Protein AF-A0A9J5Z2K5-F1 (afdb_monomer_lite)

Organism: Solanum commersonii (NCBI:txid4109)

Structure (mmCIF, N/CA/C/O backbone):
data_AF-A0A9J5Z2K5-F1
#
_entry.id   AF-A0A9J5Z2K5-F1
#
loop_
_atom_site.group_PDB
_atom_site.id
_atom_site.type_symbol
_atom_site.label_atom_id
_atom_site.label_alt_id
_atom_site.label_comp_id
_atom_site.label_asym_id
_atom_site.label_entity_id
_atom_site.label_seq_id
_atom_site.pdbx_PDB_ins_code
_atom_site.Cartn_x
_atom_site.Cartn_y
_atom_site.Cartn_z
_atom_site.occupancy
_atom_site.B_iso_or_equiv
_atom_site.auth_seq_id
_atom_site.auth_comp_id
_atom_site.auth_asym_id
_atom_site.auth_atom_id
_atom_site.pdbx_PDB_model_num
ATOM 1 N N . MET A 1 1 ? 3.026 8.230 19.938 1.00 72.44 1 MET A N 1
ATOM 2 C CA . MET A 1 1 ? 2.521 7.954 18.566 1.00 72.44 1 MET A CA 1
ATOM 3 C C . MET A 1 1 ? 3.547 8.402 17.536 1.00 72.44 1 MET A C 1
ATOM 5 O O . MET A 1 1 ? 3.825 7.618 16.640 1.00 72.44 1 MET A O 1
ATOM 9 N N . LEU A 1 2 ? 4.148 9.591 17.697 1.00 80.50 2 LEU A N 1
ATOM 10 C CA . LEU A 1 2 ? 5.210 10.085 16.814 1.00 80.50 2 LEU A CA 1
ATOM 11 C C . LEU A 1 2 ? 6.405 9.120 16.681 1.00 80.50 2 LEU A C 1
ATOM 13 O O . LEU A 1 2 ? 6.782 8.830 15.553 1.00 80.50 2 LEU A O 1
ATOM 17 N N . GLU A 1 3 ? 6.941 8.534 17.766 1.00 84.94 3 GLU A N 1
ATOM 18 C CA . GLU A 1 3 ? 8.079 7.592 17.642 1.00 84.94 3 GLU A CA 1
ATOM 19 C C . GLU A 1 3 ? 7.778 6.362 16.769 1.00 84.94 3 GLU A C 1
ATOM 21 O O . GLU A 1 3 ? 8.652 5.876 16.052 1.00 84.94 3 GLU A O 1
ATOM 26 N N . ARG A 1 4 ? 6.538 5.853 16.792 1.00 89.06 4 ARG A N 1
ATOM 27 C CA . ARG A 1 4 ? 6.156 4.698 15.958 1.00 89.06 4 ARG A CA 1
ATOM 28 C C . ARG A 1 4 ? 6.084 5.052 14.476 1.00 89.06 4 ARG A C 1
ATOM 30 O O . ARG A 1 4 ? 6.400 4.216 13.645 1.00 89.06 4 ARG A O 1
ATOM 37 N N . LYS A 1 5 ? 5.662 6.277 14.145 1.00 87.44 5 LYS A N 1
ATOM 38 C CA . LYS A 1 5 ? 5.667 6.750 12.755 1.00 87.44 5 LYS A CA 1
ATOM 39 C C . LYS A 1 5 ? 7.102 6.904 12.251 1.00 87.44 5 LYS A C 1
ATOM 41 O O . LYS A 1 5 ? 7.424 6.383 11.194 1.00 87.44 5 LYS A O 1
ATOM 46 N N . LYS A 1 6 ? 7.981 7.510 13.058 1.00 89.50 6 LYS A N 1
ATOM 47 C CA . LYS A 1 6 ? 9.402 7.686 12.715 1.00 89.50 6 LYS A CA 1
ATOM 48 C C . LYS A 1 6 ? 10.116 6.360 12.442 1.00 89.50 6 LYS A C 1
ATOM 50 O O . LYS A 1 6 ? 10.832 6.247 11.459 1.00 89.50 6 LYS A O 1
ATOM 55 N N . THR A 1 7 ? 9.891 5.351 13.283 1.00 93.62 7 THR A N 1
ATOM 56 C CA . THR A 1 7 ? 10.498 4.018 13.097 1.00 93.62 7 THR A CA 1
ATOM 57 C C . THR A 1 7 ? 10.011 3.319 11.831 1.00 93.62 7 THR A C 1
ATOM 59 O O . THR A 1 7 ? 10.822 2.712 11.142 1.00 93.62 7 THR A O 1
ATOM 62 N N . ARG A 1 8 ? 8.725 3.450 11.481 1.00 92.38 8 ARG A N 1
ATOM 63 C CA . ARG A 1 8 ? 8.183 2.913 10.221 1.00 92.38 8 ARG A CA 1
ATOM 64 C C . ARG A 1 8 ? 8.767 3.605 8.993 1.00 92.38 8 ARG A C 1
ATOM 66 O O . ARG A 1 8 ? 9.193 2.915 8.080 1.00 92.38 8 ARG A O 1
ATOM 73 N N . VAL A 1 9 ? 8.854 4.937 9.008 1.00 93.56 9 VAL A N 1
ATOM 74 C CA . VAL A 1 9 ? 9.493 5.705 7.925 1.00 93.56 9 VAL A CA 1
ATOM 75 C C . VAL A 1 9 ? 10.953 5.288 7.764 1.00 93.56 9 VAL A C 1
ATOM 77 O O . VAL A 1 9 ? 11.401 5.038 6.656 1.00 93.56 9 VAL A O 1
ATOM 80 N N . PHE A 1 10 ? 11.688 5.130 8.864 1.00 94.69 10 PHE A N 1
ATOM 81 C CA . PHE A 1 10 ? 13.078 4.683 8.802 1.00 94.69 10 PHE A CA 1
ATOM 82 C C . PHE A 1 10 ? 13.207 3.262 8.232 1.00 94.69 10 PHE A C 1
ATOM 84 O O . PHE A 1 10 ? 14.065 3.013 7.395 1.00 94.69 10 PHE A O 1
ATOM 91 N N . GLN A 1 11 ? 12.342 2.329 8.647 1.00 95.06 11 GLN A N 1
ATOM 92 C CA . GLN A 1 11 ? 12.316 0.969 8.096 1.00 95.06 11 GLN A CA 1
ATOM 93 C C . GLN A 1 11 ? 11.992 0.956 6.600 1.00 95.06 11 GLN A C 1
ATOM 95 O O . GLN A 1 11 ? 12.627 0.212 5.861 1.00 95.06 11 GLN A O 1
ATOM 100 N N . PHE A 1 12 ? 11.048 1.791 6.166 1.00 95.31 12 PHE A N 1
ATOM 101 C CA . PHE A 1 12 ? 10.720 1.979 4.757 1.00 95.31 12 PHE A CA 1
ATOM 102 C C . PHE A 1 12 ? 11.931 2.500 3.971 1.00 95.31 12 PHE A C 1
ATOM 104 O O . PHE A 1 12 ? 12.367 1.855 3.025 1.00 95.31 12 PHE A O 1
ATOM 111 N N . LEU A 1 13 ? 12.559 3.587 4.433 1.00 95.19 13 LEU A N 1
ATOM 112 C CA . LEU A 1 13 ? 13.748 4.165 3.794 1.00 95.19 13 LEU A CA 1
ATOM 113 C C . LEU A 1 13 ? 14.923 3.178 3.714 1.00 95.19 13 LEU A C 1
ATOM 115 O O . LEU A 1 13 ? 15.695 3.211 2.763 1.00 95.19 13 LEU A O 1
ATOM 119 N N . MET A 1 14 ? 15.073 2.291 4.700 1.00 94.62 14 MET A N 1
ATOM 120 C CA . MET A 1 14 ? 16.123 1.267 4.693 1.00 94.62 14 MET A CA 1
ATOM 121 C C . MET A 1 14 ? 15.870 0.120 3.710 1.00 94.62 14 MET A C 1
ATOM 123 O O . MET A 1 14 ? 16.821 -0.584 3.384 1.00 94.62 14 MET A O 1
ATOM 127 N N . LYS A 1 15 ? 14.629 -0.069 3.250 1.00 96.88 15 LYS A N 1
ATOM 128 C CA . LYS A 1 15 ? 14.264 -1.076 2.246 1.00 96.88 15 LYS A CA 1
ATOM 129 C C . LYS A 1 15 ? 14.342 -0.558 0.803 1.00 96.88 15 LYS A C 1
ATOM 131 O O . LYS A 1 15 ? 14.195 -1.357 -0.114 1.00 96.88 15 LYS A O 1
ATOM 136 N N . LEU A 1 16 ? 14.563 0.742 0.591 1.00 95.56 16 LEU A N 1
ATOM 137 C CA . LEU A 1 16 ? 14.673 1.318 -0.753 1.00 95.56 16 LEU A CA 1
ATOM 138 C C . LEU A 1 16 ? 15.906 0.789 -1.508 1.00 95.56 16 LEU A C 1
ATOM 140 O O . LEU A 1 16 ? 16.945 0.511 -0.904 1.00 95.56 16 LEU A O 1
ATOM 144 N N . ARG A 1 17 ? 15.788 0.696 -2.842 1.00 95.94 17 ARG A N 1
ATOM 145 C CA . ARG A 1 17 ? 16.879 0.323 -3.764 1.00 95.94 17 ARG A CA 1
ATOM 146 C C . ARG A 1 17 ? 18.047 1.321 -3.654 1.00 95.94 17 ARG A C 1
ATOM 148 O O . ARG A 1 17 ? 17.841 2.498 -3.358 1.00 95.94 17 ARG A O 1
ATOM 155 N N . SER A 1 18 ? 19.271 0.881 -3.961 1.00 94.56 18 SER A N 1
ATOM 156 C CA . SER A 1 18 ? 20.494 1.705 -3.860 1.00 94.56 18 SER A CA 1
ATOM 157 C C . SER A 1 18 ? 20.482 2.967 -4.728 1.00 94.56 18 SER A C 1
ATOM 159 O O . SER A 1 18 ? 21.179 3.929 -4.418 1.00 94.56 18 SER A O 1
ATOM 161 N N . ASN A 1 19 ? 19.673 2.997 -5.787 1.00 92.38 19 ASN A N 1
ATOM 162 C CA . ASN A 1 19 ? 19.551 4.158 -6.673 1.00 92.38 19 ASN A CA 1
ATOM 163 C C . ASN A 1 19 ? 18.944 5.377 -5.954 1.00 92.38 19 ASN A C 1
ATOM 165 O O . ASN A 1 19 ? 19.180 6.507 -6.362 1.00 92.38 19 ASN A O 1
ATOM 169 N N . PHE A 1 20 ? 18.231 5.160 -4.844 1.00 96.44 20 PHE A N 1
ATOM 170 C CA . PHE A 1 20 ? 17.614 6.210 -4.030 1.00 96.44 20 PHE A CA 1
ATOM 171 C C . PHE A 1 20 ? 18.465 6.617 -2.815 1.00 96.44 20 PHE A C 1
ATOM 173 O O . PHE A 1 20 ? 17.979 7.313 -1.917 1.00 96.44 20 PHE A O 1
ATOM 180 N N . GLU A 1 21 ? 19.733 6.195 -2.739 1.00 94.38 21 GLU A N 1
ATOM 181 C CA . GLU A 1 21 ? 20.586 6.475 -1.576 1.00 94.38 21 GLU A CA 1
ATOM 182 C C . GLU A 1 21 ? 20.823 7.990 -1.387 1.00 94.38 21 GLU A C 1
ATOM 184 O O . GLU A 1 21 ? 20.937 8.460 -0.253 1.00 94.38 21 GLU A O 1
ATOM 189 N N . SER A 1 22 ? 20.800 8.772 -2.477 1.00 93.94 22 SER A N 1
ATOM 190 C CA . SER A 1 22 ? 20.864 10.244 -2.464 1.00 93.94 22 SER A CA 1
ATOM 191 C C . SER A 1 22 ? 19.718 10.858 -1.645 1.00 93.94 22 SER A C 1
ATOM 193 O O . SER A 1 22 ? 19.954 11.626 -0.705 1.00 93.94 22 SER A O 1
ATOM 195 N N . ILE A 1 23 ? 18.474 10.481 -1.956 1.00 95.19 23 ILE A N 1
ATOM 196 C CA . ILE A 1 23 ? 17.268 10.940 -1.257 1.00 95.19 23 ILE A CA 1
ATOM 197 C C . ILE A 1 23 ? 17.254 10.425 0.172 1.00 95.19 23 ILE A C 1
ATOM 199 O O . ILE A 1 23 ? 16.987 11.183 1.104 1.00 95.19 23 ILE A O 1
ATOM 203 N N . LYS A 1 24 ? 17.565 9.141 0.365 1.00 96.06 24 LYS A N 1
ATOM 204 C CA . LYS A 1 24 ? 17.599 8.520 1.687 1.00 96.06 24 LYS A CA 1
ATOM 205 C C . LYS A 1 24 ? 18.546 9.273 2.618 1.00 96.06 24 LYS A C 1
ATOM 207 O O . LYS A 1 24 ? 18.135 9.651 3.714 1.00 96.06 24 LYS A O 1
ATOM 212 N N . ALA A 1 25 ? 19.767 9.572 2.175 1.00 95.62 25 ALA A N 1
ATOM 213 C CA . ALA A 1 25 ? 20.713 10.373 2.946 1.00 95.62 25 ALA A CA 1
ATOM 214 C C . ALA A 1 25 ? 20.180 11.790 3.216 1.00 95.62 25 ALA A C 1
ATOM 216 O O . ALA A 1 25 ? 20.275 12.277 4.342 1.00 95.62 25 ALA A O 1
ATOM 217 N N . ASN A 1 26 ? 19.574 12.442 2.219 1.00 95.12 26 ASN A N 1
ATOM 218 C CA . ASN A 1 26 ? 18.985 13.775 2.373 1.00 95.12 26 ASN A CA 1
ATOM 219 C C . ASN A 1 26 ? 17.895 13.794 3.457 1.00 95.12 26 ASN A C 1
ATOM 221 O O . ASN A 1 26 ? 17.955 14.617 4.369 1.00 95.12 26 ASN A O 1
ATOM 225 N N . ILE A 1 27 ? 16.949 12.851 3.420 1.00 94.94 27 ILE A N 1
ATOM 226 C CA . ILE A 1 27 ? 15.856 12.753 4.396 1.00 94.94 27 ILE A CA 1
ATOM 227 C C . ILE A 1 27 ? 16.392 12.430 5.795 1.00 94.94 27 ILE A C 1
ATOM 229 O O . ILE A 1 27 ? 15.952 13.040 6.771 1.00 94.94 27 ILE A O 1
ATOM 233 N N . LEU A 1 28 ? 17.349 11.502 5.904 1.00 94.00 28 LEU A N 1
ATOM 234 C CA . LEU A 1 28 ? 17.932 11.102 7.189 1.00 94.00 28 LEU A CA 1
ATOM 235 C C . LEU A 1 28 ? 18.774 12.204 7.845 1.00 94.00 28 LEU A C 1
ATOM 237 O O . LEU A 1 28 ? 18.869 12.241 9.070 1.00 94.00 28 LEU A O 1
ATOM 241 N N . ASN A 1 29 ? 19.343 13.114 7.053 1.00 95.19 29 ASN A N 1
ATOM 242 C CA . ASN A 1 29 ? 20.132 14.241 7.550 1.00 95.19 29 ASN A CA 1
ATOM 243 C C . ASN A 1 29 ? 19.279 15.431 8.028 1.00 95.19 29 ASN A C 1
ATOM 245 O O . ASN A 1 29 ? 19.821 16.373 8.610 1.00 95.19 29 ASN A O 1
ATOM 249 N N . ARG A 1 30 ? 17.955 15.424 7.811 1.00 94.50 30 ARG A N 1
ATOM 250 C CA . ARG A 1 30 ? 17.066 16.491 8.299 1.00 94.50 30 ARG A CA 1
ATOM 251 C C . ARG A 1 30 ? 16.798 16.332 9.798 1.00 94.50 30 ARG A C 1
ATOM 253 O O . ARG A 1 30 ? 16.487 15.248 10.281 1.00 94.50 30 ARG A O 1
ATOM 260 N N . GLU A 1 31 ? 16.834 17.444 10.536 1.00 93.75 31 GLU A N 1
ATOM 261 C CA . GLU A 1 31 ? 16.556 17.464 11.986 1.00 93.75 31 GLU A CA 1
ATOM 262 C C . GLU A 1 31 ? 15.115 17.021 12.310 1.00 93.75 31 GLU A C 1
ATOM 264 O O . GLU A 1 31 ? 14.840 16.413 13.348 1.00 93.75 31 GLU A O 1
ATOM 269 N N . THR A 1 32 ? 14.183 17.278 11.386 1.00 93.88 32 THR A N 1
ATOM 270 C CA . THR A 1 32 ? 12.797 16.812 11.470 1.00 93.88 32 THR A CA 1
ATOM 271 C C . THR A 1 32 ? 12.467 15.924 10.278 1.00 93.88 32 THR A C 1
ATOM 273 O O . THR A 1 32 ? 12.713 16.288 9.130 1.00 93.88 32 THR A O 1
ATOM 276 N N . LEU A 1 33 ? 11.911 14.742 10.562 1.00 92.69 33 LEU A N 1
ATOM 277 C CA . LEU A 1 33 ? 11.452 13.832 9.517 1.00 92.69 33 LEU A CA 1
ATOM 278 C C . LEU A 1 33 ? 10.223 14.445 8.826 1.00 92.69 33 LEU A C 1
ATOM 280 O O . LEU A 1 33 ? 9.252 14.750 9.531 1.00 92.69 33 LEU A O 1
ATOM 284 N N . PRO A 1 34 ? 10.260 14.628 7.495 1.00 93.75 34 PRO A N 1
ATOM 285 C CA . PRO A 1 34 ? 9.113 15.103 6.732 1.00 93.75 34 PRO A CA 1
ATOM 286 C C . PRO A 1 34 ? 7.945 14.107 6.803 1.00 93.75 34 PRO A C 1
ATOM 288 O O . PRO A 1 34 ? 8.116 12.951 7.203 1.00 93.75 34 PRO A O 1
ATOM 291 N N . ASP A 1 35 ? 6.744 14.571 6.453 1.00 93.56 35 ASP A N 1
ATOM 292 C CA . ASP A 1 35 ? 5.572 13.695 6.386 1.00 93.56 35 ASP A CA 1
ATOM 293 C C . ASP A 1 35 ? 5.706 12.687 5.239 1.00 93.56 35 ASP A C 1
ATOM 295 O O . ASP A 1 35 ? 6.434 12.924 4.273 1.00 93.56 35 ASP A O 1
ATOM 299 N N . ILE A 1 36 ? 4.987 11.572 5.345 1.00 92.50 36 ILE A N 1
ATOM 300 C CA . ILE A 1 36 ? 5.043 10.472 4.375 1.00 92.50 36 ILE A CA 1
ATOM 301 C C . ILE A 1 36 ? 4.736 10.960 2.952 1.00 92.50 36 ILE A C 1
ATOM 303 O O . ILE A 1 36 ? 5.471 10.624 2.029 1.00 92.50 36 ILE A O 1
ATOM 307 N N . ASP A 1 37 ? 3.737 11.828 2.787 1.00 94.56 37 ASP A N 1
ATOM 308 C CA . ASP A 1 37 ? 3.343 12.356 1.474 1.00 94.56 37 ASP A CA 1
ATOM 309 C C . ASP A 1 37 ? 4.466 13.176 0.815 1.00 94.56 37 ASP A C 1
ATOM 311 O O . ASP A 1 37 ? 4.668 13.136 -0.399 1.00 94.56 37 ASP A O 1
ATOM 315 N N . VAL A 1 38 ? 5.250 13.899 1.622 1.00 95.12 38 VAL A N 1
ATOM 316 C CA . VAL A 1 38 ? 6.396 14.682 1.136 1.00 95.12 38 VAL A CA 1
ATOM 317 C C . VAL A 1 38 ? 7.532 13.757 0.706 1.00 95.12 38 VAL A C 1
ATOM 319 O O . VAL A 1 38 ? 8.180 14.026 -0.304 1.00 95.12 38 VAL A O 1
ATOM 322 N N . ILE A 1 39 ? 7.754 12.667 1.447 1.00 95.44 39 ILE A N 1
ATOM 323 C CA . ILE A 1 39 ? 8.759 11.647 1.119 1.00 95.44 39 ILE A CA 1
ATOM 324 C C . ILE A 1 39 ? 8.409 10.965 -0.205 1.00 95.44 39 ILE A C 1
ATOM 326 O O . ILE A 1 39 ? 9.268 10.885 -1.079 1.00 95.44 39 ILE A O 1
ATOM 330 N N . PHE A 1 40 ? 7.156 10.538 -0.387 1.00 95.44 40 PHE A N 1
ATOM 331 C CA . PHE A 1 40 ? 6.703 9.953 -1.653 1.00 95.44 40 PHE A CA 1
ATOM 332 C C . PHE A 1 40 ? 6.844 10.932 -2.820 1.00 95.44 40 PHE A C 1
ATOM 334 O O . PHE A 1 40 ? 7.346 10.561 -3.875 1.00 95.44 40 PHE A O 1
ATOM 341 N N . GLY A 1 41 ? 6.504 12.208 -2.616 1.00 96.50 41 GLY A N 1
ATOM 342 C CA . GLY A 1 41 ? 6.710 13.234 -3.637 1.00 96.50 41 GLY A CA 1
ATOM 343 C C . GLY A 1 41 ? 8.184 13.467 -3.998 1.00 96.50 41 GLY A C 1
ATOM 344 O O . GLY A 1 41 ? 8.479 13.808 -5.140 1.00 96.50 41 GLY A O 1
ATOM 345 N N . GLU A 1 42 ? 9.119 13.314 -3.054 1.00 96.06 42 GLU A N 1
ATOM 346 C CA . GLU A 1 42 ? 10.561 13.341 -3.346 1.00 96.06 42 GLU A CA 1
ATOM 347 C C . GLU A 1 42 ? 11.007 12.087 -4.115 1.00 96.06 42 GLU A C 1
ATOM 349 O O . GLU A 1 42 ? 11.745 12.230 -5.087 1.00 96.06 42 GLU A O 1
ATOM 354 N N . LEU A 1 43 ? 10.510 10.900 -3.749 1.00 95.81 43 LEU A N 1
ATOM 355 C CA . LEU A 1 43 ? 10.831 9.633 -4.420 1.00 95.81 43 LEU A CA 1
ATOM 356 C C . LEU A 1 43 ? 10.372 9.601 -5.879 1.00 95.81 43 LEU A C 1
ATOM 358 O O . LEU A 1 43 ? 11.197 9.364 -6.755 1.00 95.81 43 LEU A O 1
ATOM 362 N N . ILE A 1 44 ? 9.101 9.924 -6.143 1.00 95.94 44 ILE A N 1
ATOM 363 C CA . ILE A 1 44 ? 8.533 9.926 -7.503 1.00 95.94 44 ILE A CA 1
ATOM 364 C C . ILE A 1 44 ? 9.317 10.880 -8.411 1.00 95.94 44 ILE A C 1
ATOM 366 O O . ILE A 1 44 ? 9.613 10.561 -9.558 1.00 95.94 44 ILE A O 1
ATOM 370 N N . ARG A 1 45 ? 9.704 12.058 -7.903 1.00 95.62 45 ARG A N 1
ATOM 371 C CA . ARG A 1 45 ? 10.495 13.016 -8.691 1.00 95.62 45 ARG A CA 1
ATOM 372 C C . ARG A 1 45 ? 11.875 12.482 -9.057 1.00 95.62 45 ARG A C 1
ATOM 374 O O . ARG A 1 45 ? 12.325 12.731 -10.171 1.00 95.62 45 ARG A O 1
ATOM 381 N N . GLU A 1 46 ? 12.554 11.801 -8.139 1.00 94.88 46 GLU A N 1
ATOM 382 C CA . GLU A 1 46 ? 13.867 11.228 -8.441 1.00 94.88 46 GLU A CA 1
ATOM 383 C C . GLU A 1 46 ? 13.749 10.032 -9.378 1.00 94.88 46 GLU A C 1
ATOM 385 O O . GLU A 1 46 ? 14.556 9.911 -10.285 1.00 94.88 46 GLU A O 1
ATOM 390 N N . GLU A 1 47 ? 12.730 9.191 -9.223 1.00 93.19 47 GLU A N 1
ATOM 391 C CA . GLU A 1 47 ? 12.466 8.096 -10.156 1.00 93.19 47 GLU A CA 1
ATOM 392 C C . GLU A 1 47 ? 12.225 8.621 -11.572 1.00 93.19 47 GLU A C 1
ATOM 394 O O . GLU A 1 47 ? 12.887 8.191 -12.513 1.00 93.19 47 GLU A O 1
ATOM 399 N N . MET A 1 48 ? 11.385 9.650 -11.722 1.00 92.31 48 MET A N 1
ATOM 400 C CA . MET A 1 48 ? 11.212 10.333 -13.005 1.00 92.31 48 MET A CA 1
ATOM 401 C C . MET A 1 48 ? 12.529 10.920 -13.535 1.00 92.31 48 MET A C 1
ATOM 403 O O . MET A 1 48 ? 12.783 10.873 -14.740 1.00 92.31 48 MET A O 1
ATOM 407 N N . CYS A 1 49 ? 13.378 11.466 -12.659 1.00 93.62 49 CYS A N 1
ATOM 408 C CA . CYS A 1 49 ? 14.695 11.987 -13.029 1.00 93.62 49 CYS A CA 1
ATOM 409 C C . CYS A 1 49 ? 15.621 10.868 -13.524 1.00 93.62 49 CYS A C 1
ATOM 411 O O . CYS A 1 49 ? 16.209 10.999 -14.594 1.00 93.62 49 CYS A O 1
ATOM 413 N N . ILE A 1 50 ? 15.704 9.752 -12.794 1.00 89.12 50 ILE A N 1
ATOM 414 C CA . ILE A 1 50 ? 16.492 8.569 -13.151 1.00 89.12 50 ILE A CA 1
ATOM 415 C C . ILE A 1 50 ? 15.998 7.991 -14.475 1.00 89.12 50 ILE A C 1
ATOM 417 O O . ILE A 1 50 ? 16.820 7.739 -15.346 1.00 89.12 50 ILE A O 1
ATOM 421 N N . ASN A 1 51 ? 14.686 7.856 -14.673 1.00 86.19 51 ASN A N 1
ATOM 422 C CA . ASN A 1 51 ? 14.112 7.349 -15.921 1.00 86.19 51 ASN A CA 1
ATOM 423 C C . ASN A 1 51 ? 14.421 8.277 -17.101 1.00 86.19 51 ASN A C 1
ATOM 425 O O . ASN A 1 51 ? 14.809 7.820 -18.175 1.00 86.19 51 ASN A O 1
ATOM 429 N N . THR A 1 52 ? 14.332 9.594 -16.892 1.00 87.44 52 THR A N 1
ATOM 430 C CA . THR A 1 52 ? 14.714 10.579 -17.915 1.00 87.44 52 THR A CA 1
ATOM 431 C C . THR A 1 52 ? 16.209 10.493 -18.229 1.00 87.44 52 THR A C 1
ATOM 433 O O . THR A 1 52 ? 16.595 10.517 -19.394 1.00 87.44 52 THR A O 1
ATOM 436 N N . LEU A 1 53 ? 17.062 10.356 -17.210 1.00 84.19 53 LEU A N 1
ATOM 437 C CA . LEU A 1 53 ? 18.505 10.207 -17.388 1.00 84.19 53 LEU A CA 1
ATOM 438 C C . LEU A 1 53 ? 18.859 8.893 -18.085 1.00 84.19 53 LEU A C 1
ATOM 440 O O . LEU A 1 53 ? 19.665 8.917 -19.004 1.00 84.19 53 LEU A O 1
ATOM 444 N N . ALA A 1 54 ? 18.226 7.781 -17.717 1.00 80.94 54 ALA A N 1
ATOM 445 C CA . ALA A 1 54 ? 18.414 6.480 -18.354 1.00 80.94 54 ALA A CA 1
ATOM 446 C C . ALA A 1 54 ? 18.004 6.517 -19.834 1.00 80.94 54 ALA A C 1
ATOM 448 O O . ALA A 1 54 ? 18.713 5.990 -20.691 1.00 80.94 54 ALA A O 1
ATOM 449 N N . SER A 1 55 ? 16.911 7.220 -20.152 1.00 80.38 55 SER A N 1
ATOM 450 C CA . SER A 1 55 ? 16.494 7.492 -21.531 1.00 80.38 55 SER A CA 1
ATOM 451 C C . SER A 1 55 ? 17.524 8.349 -22.286 1.00 80.38 55 SER A C 1
ATOM 453 O O . SER A 1 55 ? 17.853 8.069 -23.441 1.00 80.38 55 SER A O 1
ATOM 455 N N . MET A 1 56 ? 18.105 9.353 -21.621 1.00 68.94 56 MET A N 1
ATOM 456 C CA . MET A 1 56 ? 19.146 10.222 -22.182 1.00 68.94 56 MET A CA 1
ATOM 457 C C . MET A 1 56 ? 20.550 9.599 -22.216 1.00 68.94 56 MET A C 1
ATOM 459 O O . MET A 1 56 ? 21.413 10.126 -22.920 1.00 68.94 56 MET A O 1
ATOM 463 N N . ASP A 1 57 ? 20.802 8.497 -21.510 1.00 58.12 57 ASP A N 1
ATOM 464 C CA . ASP A 1 57 ? 22.104 7.818 -21.495 1.00 58.12 57 ASP A CA 1
ATOM 465 C C . ASP A 1 57 ? 22.284 6.823 -22.662 1.00 58.12 57 ASP A C 1
ATOM 467 O O . ASP A 1 57 ? 23.390 6.335 -22.908 1.00 58.12 57 ASP A O 1
ATOM 471 N N . ARG A 1 58 ? 21.245 6.576 -23.478 1.00 54.50 58 ARG A N 1
ATOM 472 C CA . ARG A 1 58 ? 21.410 5.867 -24.765 1.00 54.50 58 ARG A CA 1
ATOM 473 C C . ARG A 1 58 ? 22.310 6.630 -25.768 1.00 54.50 58 ARG A C 1
ATOM 475 O O . ARG A 1 58 ? 23.178 5.996 -26.370 1.00 54.50 58 ARG A O 1
ATOM 482 N N . PRO A 1 59 ? 22.223 7.965 -25.948 1.00 54.72 59 PRO A N 1
ATOM 483 C CA . PRO A 1 59 ? 23.161 8.693 -26.816 1.00 54.72 59 PRO A CA 1
ATOM 484 C C . PRO A 1 59 ? 24.552 8.978 -26.203 1.00 54.72 59 PRO A C 1
ATOM 486 O O . PRO A 1 59 ? 25.488 9.304 -26.943 1.00 54.72 59 PRO A O 1
ATOM 489 N N . THR A 1 60 ? 24.761 8.859 -24.887 1.00 52.59 60 THR A N 1
ATOM 490 C CA . THR A 1 60 ? 26.081 9.132 -24.273 1.00 52.59 60 THR A CA 1
ATOM 491 C C . THR A 1 60 ? 27.071 7.985 -24.464 1.00 52.59 60 THR A C 1
ATOM 493 O O . THR A 1 60 ? 28.243 8.254 -24.722 1.00 52.59 60 THR A O 1
ATOM 496 N N . GLN A 1 61 ? 26.627 6.724 -24.472 1.00 52.38 61 GLN A N 1
ATOM 497 C CA . GLN A 1 61 ? 27.483 5.578 -24.824 1.00 52.38 61 GLN A CA 1
ATOM 498 C C . GLN A 1 61 ? 28.061 5.729 -26.242 1.00 52.38 61 GLN A C 1
ATOM 500 O O . GLN A 1 61 ? 29.274 5.634 -26.441 1.00 52.38 61 GLN A O 1
ATOM 505 N N . LEU A 1 62 ? 27.218 6.077 -27.221 1.00 57.53 62 LEU A N 1
ATOM 506 C CA . LEU A 1 62 ? 27.638 6.287 -28.611 1.00 57.53 62 LEU A CA 1
ATOM 507 C C . LEU A 1 62 ? 28.556 7.505 -28.773 1.00 57.53 62 LEU A C 1
ATOM 509 O O . LEU A 1 62 ? 29.533 7.446 -29.522 1.00 57.53 62 LEU A O 1
ATOM 513 N N . THR A 1 63 ? 28.302 8.605 -28.056 1.00 61.09 63 THR A N 1
ATOM 514 C CA . THR A 1 63 ? 29.180 9.786 -28.125 1.00 61.09 63 THR A CA 1
ATOM 515 C C . THR A 1 63 ? 30.511 9.579 -27.405 1.00 61.09 63 THR A C 1
ATOM 517 O O . THR A 1 63 ? 31.530 10.052 -27.911 1.00 61.09 63 THR A O 1
ATOM 520 N N . TRP A 1 64 ? 30.558 8.832 -26.296 1.00 66.44 64 TRP A N 1
ATOM 521 C CA . TRP A 1 64 ? 31.812 8.484 -25.623 1.00 66.44 64 TRP A CA 1
ATOM 522 C C . TRP A 1 64 ? 32.653 7.545 -26.488 1.00 66.44 64 TRP A C 1
ATOM 524 O O . TRP A 1 64 ? 33.831 7.827 -26.700 1.00 66.44 64 TRP A O 1
ATOM 534 N N . LEU A 1 65 ? 32.042 6.517 -27.091 1.00 68.19 65 LEU A N 1
ATOM 535 C CA . LEU A 1 65 ? 32.675 5.672 -28.111 1.00 68.19 65 LEU A CA 1
ATOM 536 C C . LEU A 1 65 ? 33.180 6.503 -29.299 1.00 68.19 65 LEU A C 1
ATOM 538 O O . LEU A 1 65 ? 34.330 6.339 -29.700 1.00 68.19 65 LEU A O 1
ATOM 542 N N . CYS A 1 66 ? 32.401 7.468 -29.798 1.00 68.81 66 CYS A N 1
ATOM 543 C CA . CYS A 1 66 ? 32.827 8.362 -30.880 1.00 68.81 66 CYS A CA 1
ATOM 544 C C . CYS A 1 66 ? 33.997 9.275 -30.484 1.00 68.81 66 CYS A C 1
ATOM 546 O O . CYS A 1 66 ? 34.907 9.502 -31.286 1.00 68.81 66 CYS A O 1
ATOM 548 N N . ILE A 1 67 ? 33.999 9.823 -29.264 1.00 75.69 67 ILE A N 1
ATOM 549 C CA . ILE A 1 67 ? 35.101 10.653 -28.758 1.00 75.69 67 ILE A CA 1
ATOM 550 C C . ILE A 1 67 ? 36.350 9.786 -28.575 1.00 75.69 67 ILE A C 1
ATOM 552 O O . ILE A 1 67 ? 37.426 10.173 -29.031 1.00 75.69 67 ILE A O 1
ATOM 556 N N . HIS A 1 68 ? 36.219 8.590 -27.999 1.00 75.56 68 HIS A N 1
ATOM 557 C CA . HIS A 1 68 ? 37.333 7.663 -27.802 1.00 75.56 68 HIS A CA 1
ATOM 558 C C . HIS A 1 68 ? 37.912 7.177 -29.138 1.00 75.56 68 HIS A C 1
ATOM 560 O O . HIS A 1 68 ? 39.129 7.178 -29.325 1.00 75.56 68 HIS A O 1
ATOM 566 N N . GLN A 1 69 ? 37.056 6.857 -30.111 1.00 74.44 69 GLN A N 1
ATOM 567 C CA . GLN A 1 69 ? 37.455 6.474 -31.464 1.00 74.44 69 GLN A CA 1
ATOM 568 C C . GLN A 1 69 ? 38.169 7.630 -32.183 1.00 74.44 69 GLN A C 1
ATOM 570 O O . GLN A 1 69 ? 39.237 7.426 -32.761 1.00 74.44 69 GLN A O 1
ATOM 575 N N . LYS A 1 70 ? 37.663 8.869 -32.080 1.00 79.69 70 LYS A N 1
ATOM 576 C CA . LYS A 1 70 ? 38.332 10.067 -32.628 1.00 79.69 70 LYS A CA 1
ATOM 577 C C . LYS A 1 70 ? 39.690 10.339 -31.978 1.00 79.69 70 LYS A C 1
ATOM 579 O O . LYS A 1 70 ? 40.619 10.758 -32.675 1.00 79.69 70 LYS A O 1
ATOM 584 N N . VAL A 1 71 ? 39.824 10.117 -30.670 1.00 85.31 71 VAL A N 1
ATOM 585 C CA . VAL A 1 71 ? 41.096 10.273 -29.946 1.00 85.31 71 VAL A CA 1
ATOM 586 C C . VAL A 1 71 ? 42.093 9.194 -30.370 1.00 85.31 71 VAL A C 1
ATOM 588 O O . VAL A 1 71 ? 43.233 9.531 -30.686 1.00 85.31 71 VAL A O 1
ATOM 591 N N . LEU A 1 72 ? 41.669 7.930 -30.468 1.00 83.19 72 LEU A N 1
ATOM 592 C CA . LEU A 1 72 ? 42.509 6.820 -30.933 1.00 83.19 72 LEU A CA 1
ATOM 593 C C . LEU A 1 72 ? 42.999 7.033 -32.372 1.00 83.19 72 LEU A C 1
ATOM 595 O O . LEU A 1 72 ? 44.193 6.897 -32.633 1.00 83.19 72 LEU A O 1
ATOM 599 N N . ILE A 1 73 ? 42.120 7.454 -33.288 1.00 82.44 73 ILE A N 1
ATOM 600 C CA . ILE A 1 73 ? 42.495 7.777 -34.675 1.00 82.44 73 ILE A CA 1
ATOM 601 C C . ILE A 1 73 ? 43.529 8.909 -34.708 1.00 82.44 73 ILE A C 1
ATOM 603 O O . ILE A 1 73 ? 44.550 8.796 -35.388 1.00 82.44 73 ILE A O 1
ATOM 607 N N . ASN A 1 74 ? 43.314 9.987 -33.946 1.00 79.19 74 ASN A N 1
ATOM 608 C CA . ASN A 1 74 ? 44.270 11.095 -33.888 1.00 79.19 74 ASN A CA 1
ATOM 609 C C . ASN A 1 74 ? 45.625 10.675 -33.308 1.00 79.19 74 ASN A C 1
ATOM 611 O O . ASN A 1 74 ? 46.663 11.137 -33.784 1.00 79.19 74 ASN A O 1
ATOM 615 N N . LEU A 1 75 ? 45.639 9.800 -32.301 1.00 80.50 75 LEU A N 1
ATOM 616 C CA . LEU A 1 75 ? 46.876 9.314 -31.696 1.00 80.50 75 LEU A CA 1
ATOM 617 C C . LEU A 1 75 ? 47.674 8.448 -32.682 1.00 80.50 75 LEU A C 1
ATOM 619 O O . LEU A 1 75 ? 48.880 8.651 -32.829 1.00 80.50 75 LEU A O 1
ATOM 623 N N . THR A 1 76 ? 46.995 7.567 -33.421 1.00 75.12 76 THR A N 1
ATOM 624 C CA . THR A 1 76 ? 47.595 6.729 -34.470 1.00 75.12 76 THR A CA 1
ATOM 625 C C . THR A 1 76 ? 48.146 7.573 -35.621 1.00 75.12 76 THR A C 1
ATOM 627 O O . THR A 1 76 ? 49.298 7.398 -36.020 1.00 75.12 76 THR A O 1
ATOM 630 N N . LEU A 1 77 ? 47.387 8.561 -36.108 1.00 78.62 77 LEU A N 1
ATOM 631 C CA . LEU A 1 77 ? 47.860 9.481 -37.152 1.00 78.62 77 LEU A CA 1
ATOM 632 C C . LEU A 1 77 ? 49.076 10.296 -36.688 1.00 78.62 77 LEU A C 1
ATOM 634 O O . LEU A 1 77 ? 50.029 10.489 -37.445 1.00 78.62 77 LEU A O 1
ATOM 638 N N . ARG A 1 78 ? 49.084 10.736 -35.424 1.00 78.31 78 ARG A N 1
ATOM 639 C CA . ARG A 1 78 ? 50.196 11.503 -34.849 1.00 78.31 78 ARG A CA 1
ATOM 640 C C . ARG A 1 78 ? 51.446 10.653 -34.612 1.00 78.31 78 ARG A C 1
ATOM 642 O O . ARG A 1 78 ? 52.550 11.188 -34.714 1.00 78.31 78 ARG A O 1
ATOM 649 N N . ALA A 1 79 ? 51.292 9.362 -34.320 1.00 72.38 79 ALA A N 1
ATOM 650 C CA . ALA A 1 79 ? 52.404 8.417 -34.224 1.00 72.38 79 ALA A CA 1
ATOM 651 C C . ALA A 1 79 ? 53.046 8.165 -35.598 1.00 72.38 79 ALA A C 1
ATOM 653 O O . ALA A 1 79 ? 54.270 8.186 -35.715 1.00 72.38 79 ALA A O 1
ATOM 654 N N . HIS A 1 80 ? 52.234 8.039 -36.652 1.00 65.75 80 HIS A N 1
ATOM 655 C CA . HIS A 1 80 ? 52.732 7.858 -38.017 1.00 65.75 80 HIS A CA 1
ATOM 656 C C . HIS A 1 80 ? 53.459 9.089 -38.581 1.00 65.75 80 HIS A C 1
ATOM 658 O O . HIS A 1 80 ? 54.388 8.934 -39.367 1.00 65.75 80 HIS A O 1
ATOM 664 N N . PHE A 1 81 ? 53.102 10.307 -38.159 1.00 63.97 81 PHE A N 1
ATOM 665 C CA . PHE A 1 81 ? 53.716 11.540 -38.677 1.00 63.97 81 PHE A CA 1
ATOM 666 C C . PHE A 1 81 ? 55.066 11.921 -38.045 1.00 63.97 81 PHE A C 1
ATOM 668 O O . PHE A 1 81 ? 55.700 12.874 -38.494 1.00 63.97 81 PHE A O 1
ATOM 675 N N . LYS A 1 82 ? 55.518 11.216 -36.999 1.00 65.00 82 LYS A N 1
ATOM 676 C CA . LYS A 1 82 ? 56.772 11.527 -36.285 1.00 65.00 82 LYS A CA 1
ATOM 677 C C . LYS A 1 82 ? 57.981 10.686 -36.704 1.00 65.00 82 LYS A C 1
ATOM 679 O O . LYS A 1 82 ? 59.051 10.891 -36.141 1.00 65.00 82 LYS A O 1
ATOM 684 N N . SER A 1 83 ? 57.833 9.788 -37.678 1.00 53.34 83 SER A N 1
ATOM 685 C CA . SER A 1 83 ? 58.948 9.037 -38.269 1.00 53.34 83 SER A CA 1
ATOM 686 C C . SER A 1 83 ? 59.331 9.658 -39.618 1.00 53.34 83 SER A C 1
ATOM 688 O O . SER A 1 83 ? 58.562 9.506 -40.567 1.00 53.34 83 SER A O 1
ATOM 690 N N . PRO A 1 84 ? 60.470 10.368 -39.736 1.00 62.75 84 PRO A N 1
ATOM 691 C CA . PRO A 1 84 ? 60.840 11.057 -40.971 1.00 62.75 84 PRO A CA 1
ATOM 692 C C . PRO A 1 84 ? 61.422 10.159 -42.064 1.00 62.75 84 PRO A C 1
ATOM 694 O O . PRO A 1 84 ? 61.660 10.671 -43.151 1.00 62.75 84 PRO A O 1
ATOM 697 N N . ASP A 1 85 ? 61.637 8.860 -41.834 1.00 65.69 85 ASP A N 1
ATOM 698 C CA . ASP A 1 85 ? 62.419 8.051 -42.769 1.00 65.69 85 ASP A CA 1
ATOM 699 C C . ASP A 1 85 ? 61.752 6.704 -43.121 1.00 65.69 85 ASP A C 1
ATOM 701 O O . ASP A 1 85 ? 61.509 5.854 -42.266 1.00 65.69 85 ASP A O 1
ATOM 705 N N . HIS A 1 86 ? 61.535 6.542 -44.435 1.00 53.69 86 HIS A N 1
ATOM 706 C CA . HIS A 1 86 ? 61.269 5.335 -45.239 1.00 53.69 86 HIS A CA 1
ATOM 707 C C . HIS A 1 86 ? 59.821 4.940 -45.642 1.00 53.69 86 HIS A C 1
ATOM 709 O O . HIS A 1 86 ? 59.004 4.465 -44.863 1.00 53.69 86 HIS A O 1
ATOM 715 N N . ASN A 1 87 ? 59.617 5.015 -46.970 1.00 57.59 87 ASN A N 1
ATOM 716 C CA . ASN A 1 87 ? 58.650 4.336 -47.851 1.00 57.59 87 ASN A CA 1
ATOM 717 C C . ASN A 1 87 ? 57.143 4.650 -47.721 1.00 57.59 87 ASN A C 1
ATOM 719 O O . ASN A 1 87 ? 56.352 3.926 -47.121 1.00 57.59 87 ASN A O 1
ATOM 723 N N . ALA A 1 88 ? 56.728 5.663 -48.488 1.00 54.75 88 ALA A N 1
ATOM 724 C CA . ALA A 1 88 ? 55.372 6.195 -48.666 1.00 54.75 88 ALA A CA 1
ATOM 725 C C . ALA A 1 88 ? 54.317 5.259 -49.317 1.00 54.75 88 ALA A C 1
ATOM 727 O O . ALA A 1 88 ? 53.250 5.732 -49.704 1.00 54.75 88 ALA A O 1
ATOM 728 N N . LEU A 1 89 ? 54.569 3.952 -49.458 1.00 56.50 89 LEU A N 1
ATOM 729 C CA . LEU A 1 89 ? 53.674 3.038 -50.194 1.00 56.50 89 LEU A CA 1
ATOM 730 C C . LEU A 1 89 ? 52.862 2.067 -49.318 1.00 56.50 89 LEU A C 1
ATOM 732 O O . LEU A 1 89 ? 51.964 1.418 -49.841 1.00 56.50 89 LEU A O 1
ATOM 736 N N . SER A 1 90 ? 53.091 2.004 -47.999 1.00 55.09 90 SER A N 1
ATOM 737 C CA . SER A 1 90 ? 52.370 1.066 -47.108 1.00 55.09 90 SER A CA 1
ATOM 738 C C . SER A 1 90 ? 51.169 1.686 -46.362 1.00 55.09 90 SER A C 1
ATOM 740 O O . SER A 1 90 ? 50.216 1.001 -46.004 1.00 55.09 90 SER A O 1
ATOM 742 N N . ALA A 1 91 ? 51.132 3.011 -46.185 1.00 51.78 91 ALA A N 1
ATOM 743 C CA . ALA A 1 91 ? 50.116 3.680 -45.357 1.00 51.78 91 ALA A CA 1
ATOM 744 C C . ALA A 1 91 ? 48.721 3.827 -46.010 1.00 51.78 91 ALA A C 1
ATOM 746 O O . ALA A 1 91 ? 47.792 4.319 -45.371 1.00 51.78 91 ALA A O 1
ATOM 747 N N . ARG A 1 92 ? 48.544 3.414 -47.275 1.00 53.84 92 ARG A N 1
ATOM 748 C CA . ARG A 1 92 ? 47.256 3.523 -47.987 1.00 53.84 92 ARG A CA 1
ATOM 749 C C . ARG A 1 92 ? 46.267 2.390 -47.688 1.00 53.84 92 ARG A C 1
ATOM 751 O O . ARG A 1 92 ? 45.094 2.572 -47.986 1.00 53.84 92 ARG A O 1
ATOM 758 N N . SER A 1 93 ? 46.686 1.266 -47.093 1.00 54.12 93 SER A N 1
ATOM 759 C CA . SER A 1 93 ? 45.769 0.131 -46.871 1.00 54.12 93 SER A CA 1
ATOM 760 C C . SER A 1 93 ? 44.954 0.228 -45.570 1.00 54.12 93 SER A C 1
ATOM 762 O O . SER A 1 93 ? 43.843 -0.281 -45.525 1.00 54.12 93 SER A O 1
ATOM 764 N N . ILE A 1 94 ? 45.438 0.933 -44.539 1.00 51.97 94 ILE A N 1
ATOM 765 C CA . ILE A 1 94 ? 44.784 0.971 -43.210 1.00 51.97 94 ILE A CA 1
ATOM 766 C C . ILE A 1 94 ? 43.641 2.010 -43.142 1.00 51.97 94 ILE A C 1
ATOM 768 O O . ILE A 1 94 ? 42.740 1.904 -42.318 1.00 51.97 94 ILE A O 1
ATOM 772 N N . LEU A 1 95 ? 43.623 3.001 -44.041 1.00 50.75 95 LEU A N 1
ATOM 773 C CA . LEU A 1 95 ? 42.601 4.063 -44.071 1.00 50.75 95 LEU A CA 1
ATOM 774 C C . LEU A 1 95 ? 41.331 3.707 -44.867 1.00 50.75 95 LEU A C 1
ATOM 776 O O . LEU A 1 95 ? 40.373 4.481 -44.841 1.00 50.75 95 LEU A O 1
ATOM 780 N N . CYS A 1 96 ? 41.297 2.561 -45.556 1.00 51.22 96 CYS A N 1
ATOM 781 C CA . CYS A 1 96 ? 40.137 2.157 -46.357 1.00 51.22 96 CYS A CA 1
ATOM 782 C C . CYS A 1 96 ? 39.091 1.335 -45.584 1.00 51.22 96 CYS A C 1
ATOM 784 O O . CYS A 1 96 ? 37.925 1.389 -45.961 1.00 51.22 96 CYS A O 1
ATOM 786 N N . ASP A 1 97 ? 39.444 0.662 -44.481 1.00 45.97 97 ASP A N 1
ATOM 787 C CA . ASP A 1 97 ? 38.481 -0.191 -43.757 1.00 45.97 97 ASP A CA 1
ATOM 788 C C . ASP A 1 97 ? 37.582 0.569 -42.768 1.00 45.97 97 ASP A C 1
ATOM 790 O O . ASP A 1 97 ? 36.429 0.199 -42.560 1.00 45.97 97 ASP A O 1
ATOM 794 N N . SER A 1 98 ? 38.019 1.705 -42.214 1.00 46.59 98 SER A N 1
ATOM 795 C CA . SER A 1 98 ? 37.170 2.482 -41.290 1.00 46.59 98 SER A CA 1
ATOM 796 C C . SER A 1 98 ? 36.052 3.276 -41.979 1.00 46.59 98 SER A C 1
ATOM 798 O O . SER A 1 98 ? 35.162 3.789 -41.304 1.00 46.59 98 SER A O 1
ATOM 800 N N . ARG A 1 99 ? 36.063 3.392 -43.314 1.00 49.78 99 ARG A N 1
ATOM 801 C CA . ARG A 1 99 ? 35.023 4.121 -44.066 1.00 49.78 99 ARG A CA 1
ATOM 802 C C . ARG A 1 99 ? 33.771 3.289 -44.340 1.00 49.78 99 ARG A C 1
ATOM 804 O O . ARG A 1 99 ? 32.731 3.868 -44.647 1.00 49.78 99 ARG A O 1
ATOM 811 N N . ARG A 1 100 ? 33.858 1.962 -44.203 1.00 47.28 100 ARG A N 1
ATOM 812 C CA . ARG A 1 100 ? 32.736 1.048 -44.455 1.00 47.28 100 ARG A CA 1
ATOM 813 C C . ARG A 1 100 ? 31.761 0.948 -43.279 1.00 47.28 100 ARG A C 1
ATOM 815 O O . ARG A 1 100 ? 30.608 0.622 -43.489 1.00 47.28 100 ARG A O 1
ATOM 822 N N . VAL A 1 101 ? 32.204 1.290 -42.065 1.00 50.25 101 VAL A N 1
ATOM 823 C CA . VAL A 1 101 ? 31.378 1.202 -40.841 1.00 50.25 101 VAL A CA 1
ATOM 824 C C . VAL A 1 101 ? 30.672 2.522 -40.499 1.00 50.25 101 VAL A C 1
ATOM 826 O O . VAL A 1 101 ? 29.727 2.543 -39.725 1.00 50.25 101 VAL A O 1
ATOM 829 N N . HIS A 1 102 ? 31.109 3.646 -41.077 1.00 44.47 102 HIS A N 1
ATOM 830 C CA . HIS A 1 102 ? 30.531 4.969 -40.795 1.00 44.47 102 HIS A CA 1
ATOM 831 C C . HIS A 1 102 ? 29.388 5.359 -41.748 1.00 44.47 102 HIS A C 1
ATOM 833 O O . HIS A 1 102 ? 28.758 6.395 -41.548 1.00 44.47 102 HIS A O 1
ATOM 839 N N . THR A 1 103 ? 29.146 4.566 -42.795 1.00 46.88 103 THR A N 1
ATOM 840 C CA . THR A 1 103 ? 28.134 4.840 -43.829 1.00 46.88 103 THR A CA 1
ATOM 841 C C . THR A 1 103 ? 26.752 4.294 -43.480 1.00 46.88 103 THR A C 1
ATOM 843 O O . THR A 1 103 ? 25.773 4.823 -43.986 1.00 46.88 103 THR A O 1
ATOM 846 N N . THR A 1 104 ? 26.637 3.331 -42.564 1.00 48.47 104 THR A N 1
ATOM 847 C CA . THR A 1 104 ? 25.340 2.784 -42.128 1.00 48.47 104 THR A CA 1
ATOM 848 C C . THR A 1 104 ? 24.658 3.592 -41.019 1.00 48.47 104 THR A C 1
ATOM 850 O O . THR A 1 104 ? 23.453 3.480 -40.861 1.00 48.47 104 THR A O 1
ATOM 853 N N . ILE A 1 105 ? 25.368 4.473 -40.300 1.00 47.72 105 ILE A N 1
ATOM 854 C CA . ILE A 1 105 ? 24.788 5.281 -39.198 1.00 47.72 105 ILE A CA 1
ATOM 855 C C . ILE A 1 105 ? 24.354 6.697 -39.656 1.00 47.72 105 ILE A C 1
ATOM 857 O O . ILE A 1 105 ? 23.746 7.443 -38.897 1.00 47.72 105 ILE A O 1
ATOM 861 N N . CYS A 1 106 ? 24.612 7.092 -40.910 1.00 40.78 106 CYS A N 1
ATOM 862 C CA .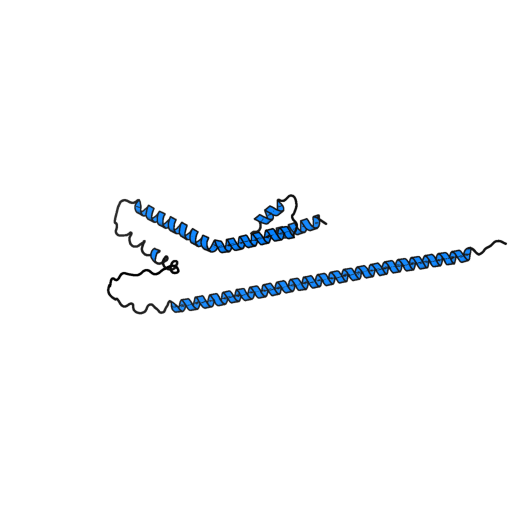 CYS A 1 106 ? 24.294 8.441 -41.417 1.00 40.78 106 CYS A CA 1
ATOM 863 C C . CYS A 1 106 ? 23.181 8.497 -42.487 1.00 40.78 106 CYS A C 1
ATOM 865 O O . CYS A 1 106 ? 22.978 9.557 -43.074 1.00 40.78 106 CYS A O 1
ATOM 867 N N . LEU A 1 107 ? 22.454 7.406 -42.754 1.00 46.59 107 LEU A N 1
ATOM 868 C CA . LEU A 1 107 ? 21.470 7.335 -43.850 1.00 46.59 107 LEU A CA 1
ATOM 869 C C . LEU A 1 107 ? 20.055 7.856 -43.518 1.00 46.59 107 LEU A C 1
ATOM 871 O O . LEU A 1 107 ? 19.122 7.582 -44.262 1.00 46.59 107 LEU A O 1
ATOM 875 N N . GLU A 1 108 ? 19.880 8.673 -42.475 1.00 46.66 108 GLU A N 1
ATOM 876 C CA . GLU A 1 108 ? 18.604 9.380 -42.226 1.00 46.66 108 GLU A CA 1
ATOM 877 C C . GLU A 1 108 ? 18.657 10.893 -42.488 1.00 46.66 108 GLU A C 1
ATOM 879 O O . GLU A 1 108 ? 17.726 11.630 -42.165 1.00 46.66 108 GLU A O 1
ATOM 884 N N . SER A 1 109 ? 19.721 11.414 -43.103 1.00 54.69 109 SER A N 1
ATOM 885 C CA . SER A 1 109 ? 19.773 12.848 -43.421 1.00 54.69 109 SER A CA 1
ATOM 886 C C . SER A 1 109 ? 20.490 13.172 -44.732 1.00 54.69 109 SER A C 1
ATOM 888 O O . SER A 1 109 ? 21.456 13.926 -44.755 1.00 54.69 109 SER A O 1
ATOM 890 N N . GLU A 1 110 ? 19.964 12.679 -45.857 1.00 43.81 110 GLU A N 1
ATOM 891 C CA . GLU A 1 110 ? 20.305 13.220 -47.179 1.00 43.81 110 GLU A CA 1
ATOM 892 C C . GLU A 1 110 ? 19.115 13.953 -47.801 1.00 43.81 110 GLU A C 1
ATOM 894 O O . GLU A 1 110 ? 18.213 13.392 -48.423 1.00 43.81 110 GLU A O 1
ATOM 899 N N . SER A 1 111 ? 19.151 15.275 -47.629 1.00 45.25 111 SER A N 1
ATOM 900 C CA . SER A 1 111 ? 18.463 16.207 -48.501 1.00 45.25 111 SER A CA 1
ATOM 901 C C . SER A 1 111 ? 19.141 16.219 -49.871 1.00 45.25 111 SER A C 1
ATOM 903 O O . SER A 1 111 ? 20.358 16.274 -50.034 1.00 45.25 111 SER A O 1
ATOM 905 N N . THR A 1 112 ? 18.286 16.153 -50.877 1.00 50.44 112 THR A N 1
ATOM 906 C CA . THR A 1 112 ? 18.582 16.088 -52.300 1.00 50.44 112 THR A CA 1
ATOM 907 C C . THR A 1 112 ? 19.405 17.281 -52.795 1.00 50.44 112 THR A C 1
ATOM 909 O O . THR A 1 112 ? 18.935 18.419 -52.728 1.00 50.44 112 THR A O 1
ATOM 912 N N . SER A 1 113 ? 20.547 17.044 -53.440 1.00 44.56 113 SER A N 1
ATOM 913 C CA . SER A 1 113 ? 21.025 17.960 -54.481 1.00 44.56 113 SER A CA 1
ATOM 914 C C . SER A 1 113 ? 21.825 17.213 -55.548 1.00 44.56 113 SER A C 1
ATOM 916 O O . SER A 1 113 ? 22.585 16.299 -55.247 1.00 44.56 113 SER A O 1
ATOM 918 N N . LYS A 1 114 ? 21.536 17.578 -56.794 1.00 58.41 114 LYS A N 1
ATOM 919 C CA . LYS A 1 114 ? 21.808 16.875 -58.047 1.00 58.41 114 LYS A CA 1
ATOM 920 C C . LYS A 1 114 ? 23.196 17.186 -58.623 1.00 58.41 114 LYS A C 1
ATOM 922 O O . LYS A 1 114 ? 23.777 18.214 -58.300 1.00 58.41 114 LYS A O 1
ATOM 927 N N . ASP A 1 115 ? 23.560 16.331 -59.586 1.00 56.56 115 ASP A N 1
ATOM 928 C CA . ASP A 1 115 ? 24.562 16.495 -60.652 1.00 56.56 115 ASP A CA 1
ATOM 929 C C . ASP A 1 115 ? 26.027 16.324 -60.176 1.00 56.56 115 ASP A C 1
ATOM 931 O O . ASP A 1 115 ? 26.482 16.969 -59.246 1.00 56.56 115 ASP A O 1
ATOM 935 N N . ASP A 1 116 ? 26.821 15.375 -60.684 1.00 45.94 116 ASP A N 1
ATOM 936 C CA . ASP A 1 116 ? 27.206 15.269 -62.088 1.00 45.94 116 ASP A CA 1
ATOM 937 C C . ASP A 1 116 ? 27.629 13.859 -62.544 1.00 45.94 116 ASP A C 1
ATOM 939 O O . ASP A 1 116 ? 28.158 13.023 -61.811 1.00 45.94 116 ASP A O 1
ATOM 943 N N . LYS A 1 117 ? 27.429 13.661 -63.847 1.00 63.59 117 LYS A N 1
ATOM 944 C CA . LYS A 1 117 ? 27.783 12.503 -64.669 1.00 63.59 117 LYS A CA 1
ATOM 945 C C . LYS A 1 117 ? 29.300 12.309 -64.776 1.00 63.59 117 LYS A C 1
ATOM 947 O O . LYS A 1 117 ? 29.990 13.187 -65.284 1.00 63.59 117 LYS A O 1
ATOM 952 N N . SER A 1 118 ? 29.793 11.094 -64.537 1.00 48.34 118 SER A N 1
ATOM 953 C CA . SER A 1 118 ? 30.832 10.530 -65.410 1.00 48.34 118 SER A CA 1
ATOM 954 C C . SER A 1 118 ? 30.804 9.001 -65.407 1.00 48.34 118 SER A C 1
ATOM 956 O O . SER A 1 118 ? 30.653 8.341 -64.386 1.00 48.34 118 SER A O 1
ATOM 958 N N . SER A 1 119 ? 30.868 8.468 -66.618 1.00 62.94 119 SER A N 1
ATOM 959 C CA . SER A 1 119 ? 30.692 7.081 -67.022 1.00 62.94 119 SER A CA 1
ATOM 960 C C . SER A 1 119 ? 31.994 6.287 -66.926 1.00 62.94 119 SER A C 1
ATOM 962 O O . SER A 1 119 ? 32.945 6.649 -67.621 1.00 62.94 119 SER A O 1
ATOM 964 N N . VAL A 1 120 ? 32.021 5.163 -66.199 1.00 43.59 120 VAL A N 1
ATOM 965 C CA . VAL A 1 120 ? 33.020 4.099 -66.417 1.00 43.59 120 VAL A CA 1
ATOM 966 C C . VAL A 1 120 ? 32.401 2.706 -66.246 1.00 43.59 120 VAL A C 1
ATOM 968 O O . VAL A 1 120 ? 31.883 2.349 -65.197 1.00 43.59 120 VAL A O 1
ATOM 971 N N . ALA A 1 121 ? 32.488 1.977 -67.359 1.00 45.06 121 ALA A N 1
ATOM 972 C CA . ALA A 1 121 ? 32.429 0.543 -67.627 1.00 45.06 121 ALA A CA 1
ATOM 973 C C . ALA A 1 121 ? 32.006 -0.452 -66.523 1.00 45.06 121 ALA A C 1
ATOM 975 O O . ALA A 1 121 ? 32.741 -0.783 -65.598 1.00 45.06 121 ALA A O 1
ATOM 976 N N . THR A 1 122 ? 30.851 -1.038 -66.819 1.00 52.72 122 THR A N 1
ATOM 977 C CA . THR A 1 122 ? 30.286 -2.348 -66.491 1.00 52.72 122 THR A CA 1
ATOM 978 C C . THR A 1 122 ? 31.298 -3.501 -66.365 1.00 52.72 122 THR A C 1
ATOM 980 O O . THR A 1 122 ? 31.884 -3.937 -67.356 1.00 52.72 122 THR A O 1
ATOM 983 N N . ALA A 1 123 ? 31.389 -4.082 -65.168 1.00 48.06 123 ALA A N 1
ATOM 984 C CA . ALA A 1 123 ? 31.723 -5.488 -64.952 1.00 48.06 123 ALA A CA 1
ATOM 985 C C . ALA A 1 123 ? 30.547 -6.112 -64.188 1.00 48.06 123 ALA A C 1
ATOM 987 O O . ALA A 1 123 ? 30.123 -5.572 -63.169 1.00 48.06 123 ALA A O 1
ATOM 988 N N . LEU A 1 124 ? 29.973 -7.180 -64.742 1.00 56.19 124 LEU A N 1
ATOM 989 C CA . LEU A 1 124 ? 28.784 -7.852 -64.219 1.00 56.19 124 LEU A CA 1
ATOM 990 C C . LEU A 1 124 ? 29.114 -8.548 -62.882 1.00 56.19 124 LEU A C 1
ATOM 992 O O . LEU A 1 124 ? 29.951 -9.453 -62.889 1.00 56.19 124 LEU A O 1
ATOM 996 N N . PRO A 1 125 ? 28.475 -8.165 -61.760 1.00 54.28 125 PRO A N 1
ATOM 997 C CA . PRO A 1 125 ? 28.530 -8.924 -60.522 1.00 54.28 125 PRO A CA 1
ATOM 998 C C . PRO A 1 125 ? 27.496 -10.050 -60.610 1.00 54.28 125 PRO A C 1
ATOM 1000 O O . PRO A 1 125 ? 26.294 -9.800 -60.590 1.00 54.28 125 PRO A O 1
ATOM 1003 N N . GLY A 1 126 ? 27.974 -11.280 -60.783 1.00 55.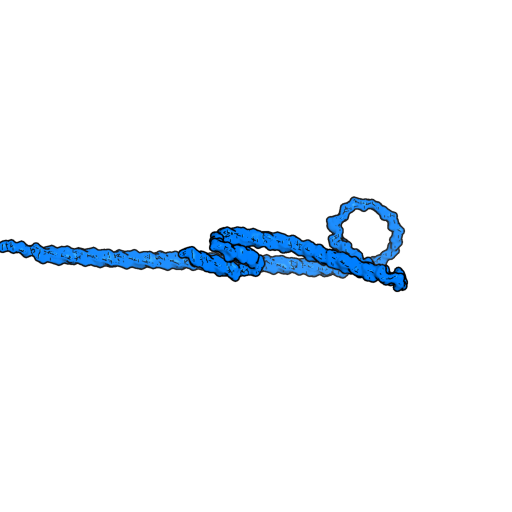03 126 GLY A N 1
ATOM 1004 C CA . GLY A 1 126 ? 27.151 -12.475 -60.637 1.00 55.03 126 GLY A CA 1
ATOM 1005 C C . GLY A 1 126 ? 26.979 -12.825 -59.159 1.00 55.03 126 GLY A C 1
ATOM 1006 O O . GLY A 1 126 ? 27.975 -12.945 -58.449 1.00 55.03 126 GLY A O 1
ATOM 1007 N N . ASP A 1 127 ? 25.718 -12.966 -58.752 1.00 53.75 127 ASP A N 1
ATOM 1008 C CA . ASP A 1 127 ? 25.208 -13.836 -57.684 1.00 53.75 127 ASP A CA 1
ATOM 1009 C C . ASP A 1 127 ? 25.915 -13.791 -56.317 1.00 53.75 127 ASP A C 1
ATOM 1011 O O . ASP A 1 127 ? 26.466 -14.783 -55.847 1.00 53.75 127 ASP A O 1
ATOM 1015 N N . ILE A 1 128 ? 25.830 -12.642 -55.639 1.00 53.47 128 ILE A N 1
ATOM 1016 C CA . ILE A 1 128 ? 26.041 -12.513 -54.182 1.00 53.47 128 ILE A CA 1
ATOM 1017 C C . ILE A 1 128 ? 24.870 -11.696 -53.612 1.00 53.47 128 ILE A C 1
ATOM 1019 O O . ILE A 1 128 ? 25.055 -10.581 -53.141 1.00 53.47 128 ILE A O 1
ATOM 1023 N N . PHE A 1 129 ? 23.638 -12.182 -53.777 1.00 50.75 129 PHE A N 1
ATOM 1024 C CA . PHE A 1 129 ? 22.428 -11.475 -53.320 1.00 50.75 129 PHE A CA 1
ATOM 1025 C C . PHE A 1 129 ? 21.438 -12.377 -52.564 1.00 50.75 129 PHE A C 1
ATOM 1027 O O . PHE A 1 129 ? 20.301 -11.981 -52.362 1.00 50.75 129 PHE A O 1
ATOM 1034 N N . SER A 1 130 ? 21.848 -13.581 -52.143 1.00 56.59 130 SER A N 1
ATOM 1035 C CA . SER A 1 130 ? 20.934 -14.562 -51.526 1.00 56.59 130 SER A CA 1
ATOM 1036 C C . SER A 1 130 ? 21.182 -14.859 -50.042 1.00 56.59 130 SER A C 1
ATOM 1038 O O . SER A 1 130 ? 20.376 -15.563 -49.457 1.00 56.59 130 SER A O 1
ATOM 1040 N N . GLU A 1 131 ? 22.243 -14.342 -49.412 1.00 56.50 131 GLU A N 1
ATOM 1041 C CA . GLU A 1 131 ? 22.519 -14.590 -47.977 1.00 56.50 131 GLU A CA 1
ATOM 1042 C C . GLU A 1 131 ? 22.047 -13.451 -47.048 1.00 56.50 131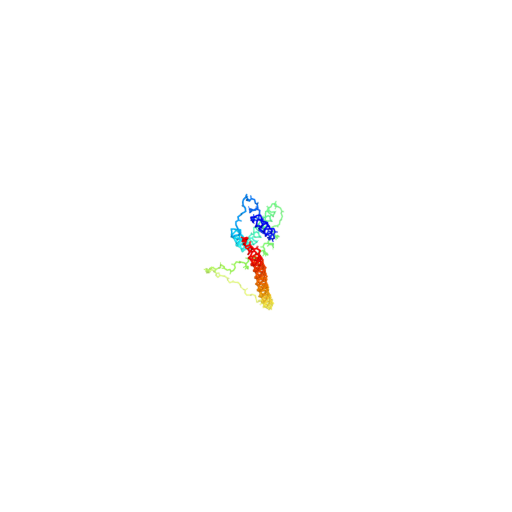 GLU A C 1
ATOM 1044 O O . GLU A 1 131 ? 22.069 -13.608 -45.832 1.00 56.50 131 GLU A O 1
ATOM 1049 N N . GLU A 1 132 ? 21.629 -12.299 -47.588 1.00 56.31 132 GLU A N 1
ATOM 1050 C CA . GLU A 1 132 ? 21.206 -11.141 -46.778 1.00 56.31 132 GLU A CA 1
ATOM 1051 C C . GLU A 1 132 ? 19.720 -11.209 -46.367 1.00 56.31 132 GLU A C 1
ATOM 1053 O O . GLU A 1 132 ? 19.394 -10.778 -45.267 1.00 56.31 132 GLU A O 1
ATOM 1058 N N . GLU A 1 133 ? 18.843 -11.824 -47.177 1.00 58.28 133 GLU A N 1
ATOM 1059 C CA . GLU A 1 133 ? 17.407 -11.988 -46.857 1.00 58.28 133 GLU A CA 1
ATOM 1060 C C . GLU A 1 133 ? 17.149 -13.010 -45.730 1.00 58.28 133 GLU A C 1
ATOM 1062 O O . GLU A 1 133 ? 16.285 -12.776 -44.892 1.00 58.28 133 GLU A O 1
ATOM 1067 N N . GLU A 1 134 ? 17.916 -14.109 -45.635 1.00 59.88 134 GLU A N 1
ATOM 1068 C CA . GLU A 1 134 ? 17.720 -15.116 -44.566 1.00 59.88 134 GLU A CA 1
ATOM 1069 C C . GLU A 1 134 ? 18.053 -14.576 -43.165 1.00 59.88 134 GLU A C 1
ATOM 1071 O O . GLU A 1 134 ? 17.535 -15.070 -42.166 1.00 59.88 134 GLU A O 1
ATOM 1076 N N . LYS A 1 135 ? 18.905 -13.551 -43.068 1.00 67.31 135 LYS A N 1
ATOM 1077 C CA . LYS A 1 135 ? 19.293 -12.968 -41.778 1.00 67.31 135 LYS A CA 1
ATOM 1078 C C . LYS A 1 135 ? 18.244 -11.995 -41.227 1.00 67.31 135 LYS A C 1
ATOM 1080 O O . LYS A 1 135 ? 18.162 -11.821 -40.016 1.00 67.31 135 LYS A O 1
ATOM 1085 N N . GLU A 1 136 ? 17.454 -11.377 -42.103 1.00 65.38 136 GLU A N 1
ATOM 1086 C CA . GLU A 1 136 ? 16.416 -10.410 -41.726 1.00 65.38 136 GLU A CA 1
ATOM 1087 C C . GLU A 1 136 ? 15.165 -11.113 -41.159 1.00 65.38 136 GLU A C 1
ATOM 1089 O O . GLU A 1 136 ? 14.530 -10.589 -40.246 1.00 65.38 136 GLU A O 1
ATOM 1094 N N . GLU A 1 137 ? 14.850 -12.336 -41.614 1.00 68.31 137 GLU A N 1
ATOM 1095 C CA . GLU A 1 137 ? 13.781 -13.152 -41.009 1.00 68.31 137 GLU A CA 1
ATOM 1096 C C . GLU A 1 137 ? 14.139 -13.638 -39.588 1.00 68.31 137 GLU A C 1
ATOM 1098 O O . GLU A 1 137 ? 13.283 -13.605 -38.708 1.00 68.31 137 GLU A O 1
ATOM 1103 N N . GLU A 1 138 ? 15.399 -14.008 -39.313 1.00 68.38 138 GLU A N 1
ATOM 1104 C CA . GLU A 1 138 ? 15.808 -14.503 -37.981 1.00 68.38 138 GLU A CA 1
ATOM 1105 C C . GLU A 1 138 ? 15.839 -13.401 -36.897 1.00 68.38 138 GLU A C 1
ATOM 1107 O O . GLU A 1 138 ? 15.699 -13.696 -35.709 1.00 68.38 138 GLU A O 1
ATOM 1112 N N . GLU A 1 139 ? 16.053 -12.133 -37.269 1.00 71.75 139 GLU A N 1
ATOM 1113 C CA . GLU A 1 139 ? 15.981 -11.008 -36.317 1.00 71.75 139 GLU A CA 1
ATOM 1114 C C . GLU A 1 139 ? 14.531 -10.681 -35.939 1.00 71.75 139 GLU A C 1
ATOM 1116 O O . GLU A 1 139 ? 14.256 -10.397 -34.774 1.00 71.75 139 GLU A O 1
ATOM 1121 N N . LYS A 1 140 ? 13.592 -10.813 -36.881 1.00 78.12 140 LYS A N 1
ATOM 1122 C CA . LYS A 1 140 ? 12.173 -10.539 -36.638 1.00 78.12 140 LYS A CA 1
ATOM 1123 C C . LYS A 1 140 ? 11.519 -11.549 -35.689 1.00 78.12 140 LYS A C 1
ATOM 1125 O O . LYS A 1 140 ? 10.739 -11.151 -34.829 1.00 78.12 140 LYS A O 1
ATOM 1130 N N . ASP A 1 141 ? 11.865 -12.830 -35.811 1.00 80.62 141 ASP A N 1
ATOM 1131 C CA . ASP A 1 141 ? 11.344 -13.876 -34.919 1.00 80.62 141 ASP A CA 1
ATOM 1132 C C . ASP A 1 141 ? 11.814 -13.686 -33.461 1.00 80.62 141 ASP A C 1
ATOM 1134 O O . ASP A 1 141 ? 11.100 -14.058 -32.533 1.00 80.62 141 ASP A O 1
ATOM 1138 N N . LYS A 1 142 ? 12.994 -13.082 -33.243 1.00 81.69 142 LYS A N 1
ATOM 1139 C CA . LYS A 1 142 ? 13.507 -12.786 -31.892 1.00 81.69 142 LYS A CA 1
ATOM 1140 C C . LYS A 1 142 ? 12.800 -11.603 -31.239 1.00 81.69 142 LYS A C 1
ATOM 1142 O O . LYS A 1 142 ? 12.524 -11.672 -30.048 1.00 81.69 142 LYS A O 1
ATOM 1147 N N . GLU A 1 143 ? 12.494 -10.548 -31.997 1.00 76.62 143 GLU A N 1
ATOM 1148 C CA . GLU A 1 143 ? 11.737 -9.404 -31.465 1.00 76.62 143 GLU A CA 1
ATOM 1149 C C . GLU A 1 143 ? 10.320 -9.819 -31.028 1.00 76.62 143 GLU A C 1
ATOM 1151 O O . GLU A 1 143 ? 9.866 -9.403 -29.967 1.00 76.62 143 GLU A O 1
ATOM 1156 N N . GLU A 1 144 ? 9.644 -10.696 -31.784 1.00 84.25 144 GLU A N 1
ATOM 1157 C CA . GLU A 1 144 ? 8.300 -11.184 -31.423 1.00 84.25 144 GLU A CA 1
ATOM 1158 C C . GLU A 1 144 ? 8.311 -12.095 -30.175 1.00 84.25 144 GLU A C 1
ATOM 1160 O O . GLU A 1 144 ? 7.338 -12.125 -29.419 1.00 84.25 144 GLU A O 1
ATOM 1165 N N . GLU A 1 145 ? 9.402 -12.833 -29.928 1.00 83.31 145 GLU A N 1
ATOM 1166 C CA . GLU A 1 145 ? 9.565 -13.639 -28.708 1.00 83.31 145 GLU A CA 1
ATOM 1167 C C . GLU A 1 145 ? 9.821 -12.755 -27.473 1.00 83.31 145 GLU A C 1
ATOM 1169 O O . GLU A 1 145 ? 9.190 -12.985 -26.441 1.00 83.31 145 GLU A O 1
ATOM 1174 N N . GLU A 1 146 ? 10.657 -11.713 -27.591 1.00 79.94 146 GLU A N 1
ATOM 1175 C CA . GLU A 1 146 ? 10.913 -10.750 -26.504 1.00 79.94 146 GLU A CA 1
ATOM 1176 C C . GLU A 1 146 ? 9.650 -9.954 -26.123 1.00 79.94 146 GLU A C 1
ATOM 1178 O O . GLU A 1 146 ? 9.333 -9.864 -24.937 1.00 79.94 146 GLU A O 1
ATOM 1183 N N . GLU A 1 147 ? 8.872 -9.450 -27.095 1.00 79.94 147 GLU A N 1
ATOM 1184 C CA . GLU A 1 147 ? 7.610 -8.734 -26.807 1.00 79.94 147 GLU A CA 1
ATOM 1185 C C . GLU A 1 147 ? 6.604 -9.618 -26.054 1.00 79.94 147 GLU A C 1
ATOM 1187 O O . GLU A 1 147 ? 5.876 -9.155 -25.174 1.00 79.94 147 GLU A O 1
ATOM 1192 N N . LYS A 1 148 ? 6.572 -10.915 -26.374 1.00 85.25 148 LYS A N 1
ATOM 1193 C CA . LYS A 1 148 ? 5.668 -11.860 -25.723 1.00 85.25 148 LYS A CA 1
ATOM 1194 C C . LYS A 1 148 ? 6.109 -12.205 -24.302 1.00 85.25 148 LYS A C 1
ATOM 1196 O O . LYS A 1 148 ? 5.249 -12.404 -23.445 1.00 85.25 148 LYS A O 1
ATOM 1201 N N . GLU A 1 149 ? 7.412 -12.310 -24.044 1.00 83.25 149 GLU A N 1
ATOM 1202 C CA . GLU A 1 149 ? 7.922 -12.487 -22.679 1.00 83.25 149 GLU A CA 1
ATOM 1203 C C . GLU A 1 149 ? 7.592 -11.263 -21.810 1.00 83.25 149 GLU A C 1
ATOM 1205 O O . GLU A 1 149 ? 7.083 -11.452 -20.705 1.00 83.25 149 GLU A O 1
ATOM 1210 N N . GLU A 1 150 ? 7.753 -10.037 -22.330 1.00 75.31 150 GLU A N 1
ATOM 1211 C CA . GLU A 1 150 ? 7.389 -8.804 -21.610 1.00 75.31 150 GLU A CA 1
ATOM 1212 C C . GLU A 1 150 ? 5.883 -8.731 -21.283 1.00 75.31 150 GLU A C 1
ATOM 1214 O O . GLU A 1 150 ? 5.533 -8.473 -20.132 1.00 75.31 150 GLU A O 1
ATOM 1219 N N . GLU A 1 151 ? 4.981 -9.041 -22.231 1.00 80.81 151 GLU A N 1
ATOM 1220 C CA . GLU A 1 151 ? 3.528 -9.091 -21.948 1.00 80.81 151 GLU A CA 1
ATOM 1221 C C . GLU A 1 151 ? 3.182 -10.117 -20.853 1.00 80.81 151 GLU A C 1
ATOM 1223 O O . GLU A 1 151 ? 2.262 -9.901 -20.063 1.00 80.81 151 GLU A O 1
ATOM 1228 N N . THR A 1 152 ? 3.913 -11.237 -20.796 1.00 80.69 152 THR A N 1
ATOM 1229 C CA . THR A 1 152 ? 3.650 -12.290 -19.804 1.00 80.69 152 THR A CA 1
ATOM 1230 C C . THR A 1 152 ? 4.126 -11.877 -18.407 1.00 80.69 152 THR A C 1
ATOM 1232 O O . THR A 1 152 ? 3.451 -12.183 -17.426 1.00 80.69 152 THR A O 1
ATOM 1235 N N . GLU A 1 153 ? 5.263 -11.179 -18.301 1.00 78.69 153 GLU A N 1
ATOM 1236 C CA . GLU A 1 153 ? 5.753 -10.651 -17.019 1.00 78.69 153 GLU A CA 1
ATOM 1237 C C . GLU A 1 153 ? 4.824 -9.559 -16.459 1.00 78.69 153 GLU A C 1
ATOM 1239 O O . GLU A 1 153 ? 4.537 -9.573 -15.262 1.00 78.69 153 GLU A O 1
ATOM 1244 N N . GLU A 1 154 ? 4.293 -8.665 -17.305 1.00 76.25 154 GLU A N 1
ATOM 1245 C CA . GLU A 1 154 ? 3.331 -7.639 -16.868 1.00 76.25 154 GLU A CA 1
ATOM 1246 C C . GLU A 1 154 ? 2.017 -8.255 -16.340 1.00 76.25 154 GLU A C 1
ATOM 1248 O O . GLU A 1 154 ? 1.508 -7.818 -15.306 1.00 76.25 154 GLU A O 1
ATOM 1253 N N . GLU A 1 155 ? 1.485 -9.302 -16.990 1.00 82.50 155 GLU A N 1
ATOM 1254 C CA . GLU A 1 155 ? 0.260 -9.987 -16.532 1.00 82.50 155 GLU A CA 1
ATOM 1255 C C . GLU A 1 155 ? 0.474 -10.719 -15.188 1.00 82.50 155 GLU A C 1
ATOM 1257 O O . GLU A 1 155 ? -0.419 -10.722 -14.334 1.00 82.50 155 GLU A O 1
ATOM 1262 N N . GLU A 1 156 ? 1.659 -11.304 -14.958 1.00 83.00 156 GLU A N 1
ATOM 1263 C CA . GLU A 1 156 ? 2.002 -11.928 -13.670 1.00 83.00 156 GLU A CA 1
ATOM 1264 C C . GLU A 1 156 ? 2.150 -10.895 -12.535 1.00 83.00 156 GLU A C 1
ATOM 1266 O O . GLU A 1 156 ? 1.692 -11.166 -11.418 1.00 83.00 156 GLU A O 1
ATOM 1271 N N . GLU A 1 157 ? 2.734 -9.717 -12.799 1.00 76.50 157 GLU A N 1
ATOM 1272 C CA . GLU A 1 157 ? 2.829 -8.632 -11.808 1.00 76.50 157 GLU A CA 1
ATOM 1273 C C . GLU A 1 157 ? 1.439 -8.086 -11.426 1.00 76.50 157 GLU A C 1
ATOM 1275 O O . GLU A 1 157 ? 1.154 -7.938 -10.233 1.00 76.50 157 GLU A O 1
ATOM 1280 N N . GLU A 1 158 ? 0.537 -7.864 -12.394 1.00 77.31 158 GLU A N 1
ATOM 1281 C CA . GLU A 1 158 ? -0.841 -7.424 -12.108 1.00 77.31 158 GLU A CA 1
ATOM 1282 C C . GLU A 1 158 ? -1.613 -8.457 -11.258 1.00 77.31 158 GLU A C 1
ATOM 1284 O O . GLU A 1 158 ? -2.321 -8.087 -10.313 1.00 77.31 158 GLU A O 1
ATOM 1289 N N . GLU A 1 159 ? -1.455 -9.763 -11.525 1.00 84.19 159 GLU A N 1
ATOM 1290 C CA . GLU A 1 159 ? -2.121 -10.815 -10.738 1.00 84.19 159 GLU A CA 1
ATOM 1291 C C . GLU A 1 159 ? -1.569 -10.916 -9.299 1.00 84.19 159 GLU A C 1
ATOM 1293 O O . GLU A 1 159 ? -2.296 -11.307 -8.376 1.00 84.19 159 GLU A O 1
ATOM 12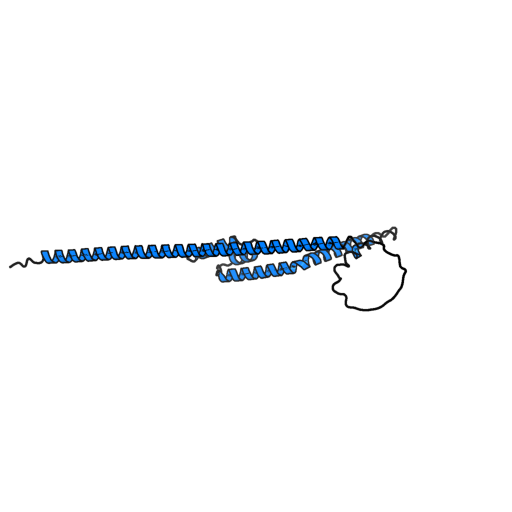98 N N . GLU A 1 160 ? -0.287 -10.600 -9.078 1.00 81.69 160 GLU A N 1
ATOM 1299 C CA . GLU A 1 160 ? 0.306 -10.559 -7.735 1.00 81.69 160 GLU A CA 1
ATOM 1300 C C . GLU A 1 160 ? -0.199 -9.347 -6.933 1.00 81.69 160 GLU A C 1
ATOM 1302 O O . GLU A 1 160 ? -0.574 -9.512 -5.766 1.00 81.69 160 GLU A O 1
ATOM 1307 N N . GLU A 1 161 ? -0.311 -8.169 -7.561 1.00 76.50 161 GLU A N 1
ATOM 1308 C CA . GLU A 1 161 ? -0.869 -6.966 -6.926 1.00 76.50 161 GLU A CA 1
ATOM 1309 C C . GLU A 1 161 ? -2.344 -7.155 -6.520 1.00 76.50 161 GLU A C 1
ATOM 1311 O O . GLU A 1 161 ? -2.710 -6.858 -5.376 1.00 76.50 161 GLU A O 1
ATOM 1316 N N . GLU A 1 162 ? -3.190 -7.726 -7.391 1.00 79.81 162 GLU A N 1
ATOM 1317 C CA . GLU A 1 162 ? -4.601 -7.995 -7.057 1.00 79.81 162 GLU A CA 1
ATOM 1318 C C . GLU A 1 162 ? -4.746 -8.955 -5.859 1.00 79.81 162 GLU A C 1
ATOM 1320 O O . GLU A 1 162 ? -5.625 -8.776 -5.004 1.00 79.81 162 GLU A O 1
ATOM 1325 N N . LYS A 1 163 ? -3.870 -9.965 -5.754 1.00 86.44 163 LYS A N 1
ATOM 1326 C CA . LYS A 1 163 ? -3.864 -10.911 -4.624 1.00 86.44 163 LYS A CA 1
ATOM 1327 C C . LYS A 1 163 ? -3.458 -10.242 -3.313 1.00 86.44 163 LYS A C 1
ATOM 1329 O O . LYS A 1 163 ? -4.050 -10.557 -2.276 1.00 86.44 163 LYS A O 1
ATOM 1334 N N . GLU A 1 164 ? -2.472 -9.344 -3.336 1.00 80.88 164 GLU A N 1
ATOM 1335 C CA . GLU A 1 164 ? -2.042 -8.616 -2.137 1.00 80.88 164 GLU A CA 1
ATOM 1336 C C . GLU A 1 164 ? -3.157 -7.675 -1.639 1.00 80.88 164 GLU A C 1
ATOM 1338 O O . GLU A 1 164 ? -3.457 -7.658 -0.439 1.00 80.88 164 GLU A O 1
ATOM 1343 N N . GLU A 1 165 ? -3.859 -6.981 -2.546 1.00 79.25 165 GLU A N 1
ATOM 1344 C CA . GLU A 1 165 ? -5.015 -6.146 -2.189 1.00 79.25 165 GLU A CA 1
ATOM 1345 C C . GLU A 1 165 ? -6.173 -6.960 -1.575 1.00 79.25 165 GLU A C 1
ATOM 1347 O O . GLU A 1 165 ? -6.784 -6.529 -0.585 1.00 79.25 165 GLU A O 1
ATOM 1352 N N . GLU A 1 166 ? -6.477 -8.150 -2.112 1.00 86.44 166 GLU A N 1
ATOM 1353 C CA . GLU A 1 166 ? -7.529 -9.019 -1.566 1.00 86.44 166 GLU A CA 1
ATOM 1354 C C . GLU A 1 166 ? -7.175 -9.526 -0.152 1.00 86.44 166 GLU A C 1
ATOM 1356 O O . GLU A 1 166 ? -8.036 -9.530 0.743 1.00 86.44 166 GLU A O 1
ATOM 1361 N N . GLU A 1 167 ? -5.910 -9.896 0.090 1.00 88.62 167 GLU A N 1
ATOM 1362 C CA . GLU A 1 167 ? -5.440 -10.338 1.410 1.00 88.62 167 GLU A CA 1
ATOM 1363 C C . GLU A 1 167 ? -5.509 -9.201 2.449 1.00 88.62 167 GLU A C 1
ATOM 1365 O O . GLU A 1 167 ? -5.994 -9.413 3.573 1.00 88.62 167 GLU A O 1
ATOM 1370 N N . GLU A 1 168 ? -5.113 -7.974 2.079 1.00 82.38 168 GLU A N 1
ATOM 1371 C CA . GLU A 1 168 ? -5.236 -6.804 2.957 1.00 82.38 168 GLU A CA 1
ATOM 1372 C C . GLU A 1 168 ? -6.704 -6.506 3.321 1.00 82.38 168 GLU A C 1
ATOM 1374 O O . GLU A 1 168 ? -7.026 -6.248 4.494 1.00 82.38 168 GLU A O 1
ATOM 1379 N N . GLU A 1 169 ? -7.627 -6.586 2.352 1.00 89.69 169 GLU A N 1
ATOM 1380 C CA . GLU A 1 169 ? -9.055 -6.349 2.595 1.00 89.69 169 GLU A CA 1
ATOM 1381 C C . GLU A 1 169 ? -9.656 -7.415 3.536 1.00 89.69 169 GLU A C 1
ATOM 1383 O O . GLU A 1 169 ? -10.496 -7.106 4.403 1.00 89.69 169 GLU A O 1
ATOM 1388 N N . GLU A 1 170 ? -9.230 -8.679 3.412 1.00 92.56 170 GLU A N 1
ATOM 1389 C CA . GLU A 1 170 ? -9.662 -9.757 4.304 1.00 92.56 170 GLU A CA 1
ATOM 1390 C C . GLU A 1 170 ? -9.150 -9.548 5.742 1.00 92.56 170 GLU A C 1
ATOM 1392 O O . GLU A 1 170 ? -9.934 -9.670 6.704 1.00 92.56 170 GLU A O 1
ATOM 1397 N N . GLU A 1 171 ? -7.881 -9.157 5.921 1.00 91.44 171 GLU A N 1
ATOM 1398 C CA . GLU A 1 171 ? -7.312 -8.883 7.246 1.00 91.44 171 GLU A CA 1
ATOM 1399 C C . GLU A 1 171 ? -8.050 -7.720 7.938 1.00 91.44 171 GLU A C 1
ATOM 1401 O O . GLU A 1 171 ? -8.409 -7.807 9.129 1.00 91.44 171 GLU A O 1
ATOM 1406 N N . GLU A 1 172 ? -8.372 -6.654 7.197 1.00 90.25 172 GLU A N 1
ATOM 1407 C CA . GLU A 1 172 ? -9.084 -5.493 7.736 1.00 90.25 172 GLU A CA 1
ATOM 1408 C C . GLU A 1 172 ? -10.504 -5.867 8.208 1.00 90.25 172 GLU A C 1
ATOM 1410 O O . GLU A 1 172 ? -10.927 -5.524 9.332 1.00 90.25 172 GLU A O 1
ATOM 1415 N N . LYS A 1 173 ? -11.228 -6.662 7.403 1.00 95.50 173 LYS A N 1
ATOM 1416 C CA . LYS A 1 173 ? -12.544 -7.228 7.755 1.00 95.50 173 LYS A CA 1
ATOM 1417 C C . LYS A 1 173 ? -12.452 -8.102 9.012 1.00 95.50 173 LYS A C 1
ATOM 1419 O O . LYS A 1 173 ? -13.312 -8.004 9.912 1.00 95.50 173 LYS A O 1
ATOM 1424 N N . GLU A 1 174 ? -11.416 -8.933 9.139 1.00 97.56 174 GLU A N 1
ATOM 1425 C CA . GLU A 1 174 ? -11.217 -9.781 10.318 1.00 97.56 174 GLU A CA 1
ATOM 1426 C C . GLU A 1 174 ? -10.955 -8.944 11.584 1.00 97.56 174 GLU A C 1
ATOM 1428 O O . GLU A 1 174 ? -11.551 -9.185 12.657 1.00 97.56 174 GLU A O 1
ATOM 1433 N N . GLU A 1 175 ? -10.117 -7.907 11.480 1.00 96.50 175 GLU A N 1
ATOM 1434 C CA . GLU A 1 175 ? -9.807 -7.007 12.589 1.00 96.50 175 GLU A CA 1
ATOM 1435 C C . GLU A 1 175 ? -11.057 -6.240 13.053 1.00 96.50 175 GLU A C 1
ATOM 1437 O O . GLU A 1 175 ? -11.334 -6.126 14.265 1.00 96.50 175 GLU A O 1
ATOM 1442 N N . GLU A 1 176 ? -11.881 -5.775 12.111 1.00 97.75 176 GLU A N 1
ATOM 1443 C CA . GLU A 1 176 ? -13.128 -5.074 12.402 1.00 97.75 176 GLU A CA 1
ATOM 1444 C C . GLU A 1 176 ? -14.114 -5.977 13.163 1.00 97.75 176 GLU A C 1
ATOM 1446 O O . GLU A 1 176 ? -14.679 -5.597 14.209 1.00 97.75 176 GLU A O 1
ATOM 1451 N N . MET A 1 177 ? -14.260 -7.232 12.723 1.00 96.81 177 MET A N 1
ATOM 1452 C CA . MET A 1 177 ? -15.055 -8.244 13.415 1.00 96.81 177 MET A CA 1
ATOM 1453 C C . MET A 1 177 ? -14.544 -8.505 14.838 1.00 96.81 177 MET A C 1
ATOM 1455 O O . MET A 1 177 ? -15.340 -8.564 15.797 1.00 96.81 177 MET A O 1
ATOM 1459 N N . ARG A 1 178 ? -13.224 -8.618 15.031 1.00 97.00 178 ARG A N 1
ATOM 1460 C CA . ARG A 1 178 ? -12.596 -8.784 16.355 1.00 97.00 178 ARG A CA 1
ATOM 1461 C C . ARG A 1 178 ? -12.898 -7.586 17.261 1.00 97.00 178 ARG A C 1
ATOM 1463 O O . ARG A 1 178 ? -13.310 -7.770 18.422 1.00 97.00 178 ARG A O 1
ATOM 1470 N N . ARG A 1 179 ? -12.798 -6.354 16.748 1.00 97.00 179 ARG A N 1
ATOM 1471 C CA . ARG A 1 179 ? -13.149 -5.112 17.466 1.00 97.00 179 ARG A CA 1
ATOM 1472 C C . ARG A 1 179 ? -14.629 -5.093 17.868 1.00 97.00 179 ARG A C 1
ATOM 1474 O O . ARG A 1 179 ? -14.947 -4.836 19.043 1.00 97.00 179 ARG A O 1
ATOM 1481 N N . ARG A 1 180 ? -15.547 -5.448 16.960 1.00 97.69 180 ARG A N 1
ATOM 1482 C CA . ARG A 1 180 ? -16.999 -5.557 17.226 1.00 97.69 180 ARG A CA 1
ATOM 1483 C C . ARG A 1 180 ? -17.298 -6.591 18.321 1.00 97.69 180 ARG A C 1
ATOM 1485 O O . ARG A 1 180 ? -18.020 -6.284 19.284 1.00 97.69 180 ARG A O 1
ATOM 1492 N N . LYS A 1 181 ? -16.689 -7.784 18.263 1.00 97.88 181 LYS A N 1
ATOM 1493 C CA . LYS A 1 181 ? -16.818 -8.842 19.291 1.00 97.88 181 LYS A CA 1
ATOM 1494 C C . LYS A 1 181 ? -16.342 -8.352 20.669 1.00 97.88 181 LYS A C 1
ATOM 1496 O O . LYS A 1 181 ? -17.055 -8.525 21.669 1.00 97.88 181 LYS A O 1
ATOM 1501 N N . ARG A 1 182 ? -15.188 -7.673 20.748 1.00 97.25 182 ARG A N 1
ATOM 1502 C CA . ARG A 1 182 ? -14.649 -7.090 21.999 1.00 97.25 182 ARG A CA 1
ATOM 1503 C C . ARG A 1 182 ? -15.596 -6.036 22.596 1.00 97.25 182 ARG A C 1
ATOM 1505 O O . ARG A 1 182 ? -15.907 -6.105 23.793 1.00 97.25 182 ARG A O 1
ATOM 1512 N N . LYS A 1 183 ? -16.131 -5.116 21.780 1.00 97.19 183 LYS A N 1
ATOM 1513 C CA . LYS A 1 183 ? -17.121 -4.101 22.207 1.00 97.19 183 LYS A CA 1
ATOM 1514 C C . LYS A 1 183 ? -18.397 -4.752 22.770 1.00 97.19 183 LYS A C 1
ATOM 1516 O O . LYS A 1 183 ? -18.845 -4.384 23.862 1.00 97.19 183 LYS A O 1
ATOM 1521 N N . ARG A 1 184 ? -18.948 -5.773 22.095 1.00 97.56 184 ARG A N 1
ATOM 1522 C CA . ARG A 1 184 ? -20.129 -6.534 22.563 1.00 97.56 184 ARG A CA 1
ATOM 1523 C C . ARG A 1 184 ? -19.875 -7.209 23.920 1.00 97.56 184 ARG A C 1
ATOM 1525 O O . ARG A 1 184 ? -20.701 -7.082 24.830 1.00 97.56 184 ARG A O 1
ATOM 1532 N N . LYS A 1 185 ? -18.713 -7.854 24.109 1.00 97.69 185 LYS A N 1
ATOM 1533 C CA . LYS A 1 185 ? -18.319 -8.472 25.395 1.00 97.69 185 LYS A CA 1
ATOM 1534 C C . LYS A 1 185 ? -18.243 -7.438 26.530 1.00 97.69 185 LYS A C 1
ATOM 1536 O O . LYS A 1 185 ? -18.787 -7.683 27.610 1.00 97.69 185 LYS A O 1
ATOM 1541 N N . ARG A 1 186 ? -17.641 -6.261 26.294 1.00 97.19 186 ARG A N 1
ATOM 1542 C CA . ARG A 1 186 ? -17.569 -5.165 27.287 1.00 97.19 186 ARG A CA 1
ATOM 1543 C C . ARG A 1 186 ? -18.964 -4.674 27.698 1.00 97.19 186 ARG A C 1
ATOM 1545 O O . ARG A 1 186 ? -19.249 -4.617 28.895 1.00 97.19 186 ARG A O 1
ATOM 1552 N N . LYS A 1 187 ? -19.864 -4.428 26.734 1.00 97.50 187 LYS A N 1
ATOM 1553 C CA . LYS A 1 187 ? -21.262 -4.018 26.997 1.00 97.50 187 LYS A CA 1
ATOM 1554 C C . LYS A 1 187 ? -22.040 -5.061 27.818 1.00 97.50 187 LYS A C 1
ATOM 1556 O O . LYS A 1 187 ? -22.772 -4.704 28.739 1.00 97.50 187 LYS A O 1
ATOM 1561 N N . ARG A 1 188 ? -21.867 -6.362 27.542 1.00 97.56 188 ARG A N 1
ATOM 1562 C CA . ARG A 1 188 ? -22.497 -7.440 28.336 1.00 97.56 188 ARG A CA 1
ATOM 1563 C C . ARG A 1 188 ? -21.992 -7.452 29.786 1.00 97.56 188 ARG A C 1
ATOM 1565 O O . ARG A 1 188 ? -22.799 -7.547 30.714 1.00 97.56 188 ARG A O 1
ATOM 1572 N N . LYS A 1 189 ? -20.678 -7.294 30.001 1.00 97.38 189 LYS A N 1
ATOM 1573 C CA . LYS A 1 189 ? -20.076 -7.234 31.348 1.00 97.38 189 LYS A CA 1
ATOM 1574 C C . LYS A 1 189 ? -20.596 -6.039 32.157 1.00 97.38 189 LYS A C 1
ATOM 1576 O O . LYS A 1 189 ? -20.958 -6.213 33.322 1.00 97.38 189 LYS A O 1
ATOM 1581 N N . THR A 1 190 ? -20.688 -4.848 31.560 1.00 96.88 190 THR A N 1
ATOM 1582 C CA . THR A 1 190 ? -21.200 -3.649 32.252 1.00 96.88 190 THR A CA 1
ATOM 1583 C C . THR A 1 190 ? -22.687 -3.768 32.588 1.00 96.88 190 THR A C 1
ATOM 1585 O O . THR A 1 190 ? -23.063 -3.493 33.728 1.00 96.88 190 THR A O 1
ATOM 1588 N N . LYS A 1 191 ? -23.522 -4.277 31.667 1.00 97.69 191 LYS A N 1
ATOM 1589 C CA . LYS A 1 191 ? -24.941 -4.582 31.939 1.00 97.69 191 LYS A CA 1
ATOM 1590 C C . LYS A 1 191 ? -25.103 -5.577 33.100 1.00 97.69 191 LYS A C 1
ATOM 1592 O O . LYS A 1 191 ? -25.889 -5.323 34.012 1.00 97.69 191 LYS A O 1
ATOM 1597 N N . LYS A 1 192 ? -24.312 -6.663 33.136 1.00 98.12 192 LYS A N 1
ATOM 1598 C CA . LYS A 1 192 ? -24.334 -7.653 34.236 1.00 98.12 192 LYS A CA 1
ATOM 1599 C C . LYS A 1 192 ? -23.941 -7.026 35.582 1.00 98.12 192 LYS A C 1
ATOM 1601 O O . LYS A 1 192 ? -24.605 -7.291 36.582 1.00 98.12 192 LYS A O 1
ATOM 1606 N N . LYS A 1 193 ? -22.913 -6.164 35.615 1.00 97.69 193 LYS A N 1
ATOM 1607 C CA . LYS A 1 193 ? -22.514 -5.418 36.826 1.00 97.69 193 LYS A CA 1
ATOM 1608 C C . LYS A 1 193 ? -23.624 -4.474 37.310 1.00 97.69 193 LYS A C 1
ATOM 1610 O O . LYS A 1 193 ? -23.946 -4.501 38.495 1.00 97.69 193 LYS A O 1
ATOM 1615 N N . LYS A 1 194 ? -24.250 -3.700 36.411 1.00 98.06 194 LYS A N 1
ATOM 1616 C CA . LYS A 1 194 ? -25.382 -2.812 36.749 1.00 98.06 194 LYS A CA 1
ATOM 1617 C C . LYS A 1 194 ? -26.573 -3.598 37.319 1.00 98.06 194 LYS A C 1
ATOM 1619 O O . LYS A 1 194 ? -27.067 -3.234 38.379 1.00 98.06 194 LYS A O 1
ATOM 1624 N N . LYS A 1 195 ? -26.956 -4.725 36.697 1.00 98.00 195 LYS A N 1
ATOM 1625 C CA . LYS A 1 195 ? -28.038 -5.607 37.188 1.00 98.00 195 LYS A CA 1
ATOM 1626 C C . LYS A 1 195 ? -27.737 -6.207 38.568 1.00 98.00 195 LYS A C 1
ATOM 1628 O O . LYS A 1 195 ? -28.633 -6.324 39.394 1.00 98.00 195 LYS A O 1
ATOM 1633 N N . LYS A 1 196 ? -26.483 -6.585 38.850 1.00 98.19 196 LYS A N 1
ATOM 1634 C CA . LYS A 1 196 ? -26.088 -7.054 40.192 1.00 98.19 196 LYS A CA 1
ATOM 1635 C C . LYS A 1 196 ? -26.196 -5.938 41.239 1.00 98.19 196 LYS A C 1
ATOM 1637 O O . LYS A 1 196 ? -26.749 -6.180 42.306 1.00 98.19 196 LYS A O 1
ATOM 1642 N N . LYS A 1 197 ? -25.723 -4.724 40.921 1.00 98.06 197 LYS A N 1
ATOM 1643 C CA . LYS A 1 197 ? -25.831 -3.558 41.816 1.00 98.06 197 LYS A CA 1
ATOM 1644 C C . LYS A 1 197 ? -27.289 -3.195 42.113 1.00 98.06 197 LYS A C 1
ATOM 1646 O O . LYS A 1 197 ? -27.618 -2.990 43.274 1.00 98.06 197 LYS A O 1
ATOM 1651 N N . SER A 1 198 ? -28.167 -3.179 41.106 1.00 97.88 198 SER A N 1
ATOM 1652 C CA . SER A 1 198 ? -29.588 -2.871 41.324 1.00 97.88 198 SER A CA 1
ATOM 1653 C C . SER A 1 198 ? -30.288 -3.920 42.194 1.00 97.88 198 SER A C 1
ATOM 1655 O O . SER A 1 198 ? -31.019 -3.553 43.109 1.00 97.88 198 SER A O 1
ATOM 1657 N N . ARG A 1 199 ? -30.010 -5.218 41.987 1.00 97.44 199 ARG A N 1
ATOM 1658 C CA . ARG A 1 199 ? -30.530 -6.292 42.857 1.00 97.44 199 ARG A CA 1
ATOM 1659 C C . ARG A 1 199 ? -30.037 -6.150 44.299 1.00 97.44 199 ARG A C 1
ATOM 1661 O O . ARG A 1 199 ? -30.836 -6.291 45.215 1.00 97.44 199 ARG A O 1
ATOM 1668 N N . ALA A 1 200 ? -28.759 -5.828 44.506 1.00 97.88 200 ALA A N 1
ATOM 1669 C CA . ALA A 1 200 ? -28.204 -5.615 45.844 1.00 97.88 200 ALA A CA 1
ATOM 1670 C C . ALA A 1 200 ? -28.837 -4.406 46.556 1.00 97.88 200 ALA A C 1
ATOM 1672 O O . ALA A 1 200 ? -29.171 -4.499 47.733 1.00 97.88 200 ALA A O 1
ATOM 1673 N N . LEU A 1 201 ? -29.045 -3.293 45.844 1.00 97.62 201 LEU A N 1
ATOM 1674 C CA . LEU A 1 201 ? -29.738 -2.116 46.381 1.00 97.62 201 LEU A CA 1
ATOM 1675 C C . LEU A 1 201 ? -31.197 -2.429 46.733 1.00 97.62 201 LEU A C 1
ATOM 1677 O O . LEU A 1 201 ? -31.651 -2.073 47.815 1.00 97.62 201 LEU A O 1
ATOM 1681 N N . SER A 1 202 ? -31.907 -3.154 45.864 1.00 97.38 202 SER A N 1
ATOM 1682 C CA . SER A 1 202 ? -33.285 -3.587 46.120 1.00 97.38 202 SER A CA 1
ATOM 1683 C C . SER A 1 202 ? -33.391 -4.486 47.359 1.00 97.38 202 SER A C 1
ATOM 1685 O O . SER A 1 202 ? -34.267 -4.271 48.193 1.00 97.38 202 SER A O 1
ATOM 1687 N N . LEU A 1 203 ? -32.468 -5.441 47.530 1.00 97.00 203 LEU A N 1
ATOM 1688 C CA . LEU A 1 203 ? -32.410 -6.286 48.728 1.00 97.00 203 LEU A CA 1
ATOM 1689 C C . LEU A 1 203 ? -32.124 -5.467 49.994 1.00 97.00 203 LEU A C 1
ATOM 1691 O O . LEU A 1 203 ? -32.794 -5.665 51.002 1.00 97.00 203 LEU A O 1
ATOM 1695 N N . ARG A 1 204 ? -31.192 -4.505 49.937 1.00 95.38 204 ARG A N 1
ATOM 1696 C CA . ARG A 1 204 ? -30.900 -3.605 51.069 1.00 95.38 204 ARG A CA 1
ATOM 1697 C C . ARG A 1 204 ? -32.120 -2.787 51.493 1.00 95.38 204 ARG A C 1
ATOM 1699 O O . ARG A 1 204 ? -32.366 -2.656 52.687 1.00 95.38 204 ARG A O 1
ATOM 1706 N N . LEU A 1 205 ? -32.889 -2.266 50.534 1.00 95.25 205 LEU A N 1
ATOM 1707 C CA . LEU A 1 205 ? -34.113 -1.513 50.824 1.00 95.25 205 LEU A CA 1
ATOM 1708 C C . LEU A 1 205 ? -35.186 -2.392 51.485 1.00 95.25 205 LEU A C 1
ATOM 1710 O O . LEU A 1 205 ? -35.793 -1.958 52.458 1.00 95.25 205 LEU A O 1
ATOM 1714 N N . ARG A 1 206 ? -35.360 -3.641 51.027 1.00 94.31 206 ARG A N 1
ATOM 1715 C CA . ARG A 1 206 ? -36.297 -4.604 51.640 1.00 94.31 206 ARG A CA 1
ATOM 1716 C C . ARG A 1 206 ? -35.898 -5.018 53.059 1.00 94.31 206 ARG A C 1
ATOM 1718 O O . ARG A 1 206 ? -36.756 -5.135 53.924 1.00 94.31 206 ARG A O 1
ATOM 1725 N N . VAL A 1 207 ? -34.607 -5.231 53.322 1.00 94.19 207 VAL A N 1
ATOM 1726 C CA . VAL A 1 207 ? -34.131 -5.550 54.682 1.00 94.19 207 VAL A CA 1
ATOM 1727 C C . VAL A 1 207 ? -34.360 -4.362 55.620 1.00 94.19 207 VAL A C 1
ATOM 1729 O O . VAL A 1 207 ? -34.852 -4.541 56.731 1.00 94.19 207 VAL A O 1
ATOM 1732 N N . ARG A 1 208 ? -34.080 -3.135 55.155 1.00 92.19 208 ARG A N 1
ATOM 1733 C CA . ARG A 1 208 ? -34.289 -1.912 55.943 1.00 92.19 208 ARG A CA 1
ATOM 1734 C C . ARG A 1 208 ? -35.761 -1.686 56.302 1.00 92.19 208 ARG A C 1
ATOM 1736 O O . ARG A 1 208 ? -36.029 -1.246 57.414 1.00 92.19 208 ARG A O 1
ATOM 1743 N N . SER A 1 209 ? -36.704 -2.010 55.413 1.00 91.00 209 SER A N 1
ATOM 1744 C CA . SER A 1 209 ? -38.137 -1.886 55.718 1.00 91.00 209 SER A CA 1
ATOM 1745 C C . SER A 1 209 ? -38.628 -2.899 56.758 1.00 91.00 209 SER A C 1
ATOM 1747 O O . SER A 1 209 ? -39.541 -2.580 57.507 1.00 91.00 209 SER A O 1
ATOM 1749 N N . CYS A 1 210 ? -38.025 -4.091 56.846 1.00 87.56 210 CYS A N 1
ATOM 1750 C CA . CYS A 1 210 ? -38.432 -5.109 57.826 1.00 87.56 210 CYS A CA 1
ATOM 1751 C C . CYS A 1 210 ? -37.952 -4.792 59.252 1.00 87.56 210 CYS A C 1
ATOM 1753 O O . CYS A 1 210 ? -38.627 -5.135 60.215 1.00 87.56 210 CYS A O 1
ATOM 1755 N N . LEU A 1 211 ? -36.798 -4.132 59.397 1.00 84.69 211 LEU A N 1
ATOM 1756 C CA . LEU A 1 211 ? -36.202 -3.831 60.707 1.00 84.69 211 LEU A CA 1
ATOM 1757 C C . LEU A 1 211 ? -36.729 -2.531 61.342 1.00 84.69 211 LEU A C 1
ATOM 1759 O O . LEU A 1 211 ? -36.575 -2.332 62.540 1.00 84.69 211 LEU A O 1
ATOM 1763 N N . GLY A 1 212 ? -37.342 -1.640 60.556 1.00 74.31 212 GLY A N 1
ATOM 1764 C CA . GLY A 1 212 ? -37.811 -0.325 61.015 1.00 74.31 2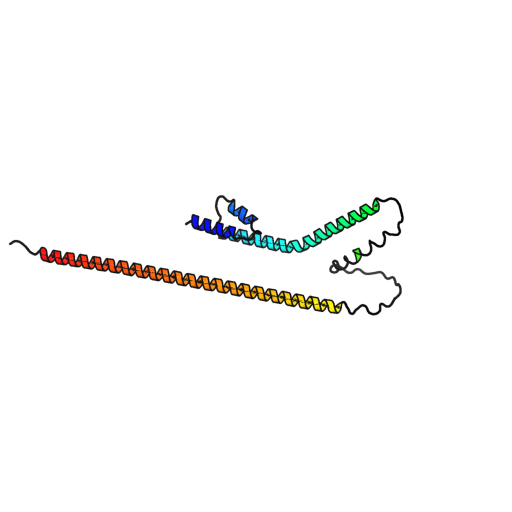12 GLY A CA 1
ATOM 1765 C C . GLY A 1 212 ? -39.246 -0.273 61.555 1.00 74.31 212 GLY A C 1
ATOM 1766 O O . GLY A 1 212 ? -39.717 0.814 61.862 1.00 74.31 212 GLY A O 1
ATOM 1767 N N . GLY A 1 213 ? -39.953 -1.406 61.640 1.00 66.38 213 GLY A N 1
ATOM 1768 C CA . GL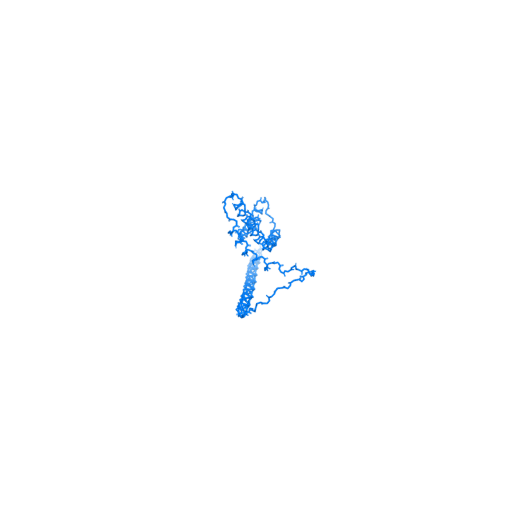Y A 1 213 ? -41.365 -1.468 62.052 1.00 66.38 213 GLY A CA 1
ATOM 1769 C C . GLY A 1 213 ? -41.616 -1.586 63.561 1.00 66.38 213 GLY A C 1
ATOM 1770 O O . GLY A 1 213 ? -42.766 -1.682 63.974 1.00 66.38 213 GLY A O 1
ATOM 1771 N N . GLY A 1 214 ? -40.567 -1.602 64.388 1.00 66.44 214 GLY A N 1
ATOM 1772 C CA . GLY A 1 214 ? -40.683 -1.634 65.847 1.00 66.44 214 GLY A CA 1
ATOM 1773 C C . GLY A 1 214 ? -40.881 -0.238 66.431 1.00 66.44 214 GLY A C 1
ATOM 1774 O O . GLY A 1 214 ? -39.998 0.270 67.116 1.00 66.44 214 GLY A O 1
ATOM 1775 N N . THR A 1 215 ? -42.005 0.412 66.138 1.00 65.75 215 THR A N 1
ATOM 1776 C CA . THR A 1 215 ? -42.436 1.588 66.900 1.00 65.75 215 THR A CA 1
ATOM 1777 C C . THR A 1 215 ? -42.782 1.129 68.312 1.00 65.75 215 THR A C 1
ATOM 1779 O O . THR A 1 215 ? -43.770 0.430 68.531 1.00 65.75 215 THR A O 1
ATOM 1782 N N . VAL A 1 216 ? -41.916 1.491 69.255 1.00 63.59 216 VAL A N 1
ATOM 1783 C CA . VAL A 1 216 ? -42.117 1.326 70.695 1.00 63.59 216 VAL A CA 1
ATOM 1784 C C . VAL A 1 216 ? -43.388 2.094 71.074 1.00 63.59 216 VAL A C 1
ATOM 1786 O O . VAL A 1 216 ? -43.459 3.304 70.857 1.00 63.59 216 VAL A O 1
ATOM 1789 N N . ARG A 1 217 ? -44.406 1.363 71.537 1.00 66.50 217 ARG A N 1
ATOM 1790 C CA . ARG A 1 217 ? -45.580 1.915 72.224 1.00 66.50 217 ARG A CA 1
ATOM 1791 C C . ARG A 1 217 ? -45.249 2.161 73.685 1.00 66.50 217 ARG A C 1
ATOM 1793 O O . ARG A 1 217 ? -44.491 1.334 74.239 1.00 66.50 217 ARG A O 1
#

Sequence (217 aa):
MLERKKTRVFQFLMKLRSNFESIKANILNRETLPDIDVIFGELIREEMCINTLASMDRPTQLTWLCIHQKVLINLTLRAHFKSPDHNALSARSILCDSRRVHTTICLESESTSKDDKSSVATALPGDIFSEEEEKEEEEKDKEEEEEKEEETEEEEEEEEEEKEEEEEEEEEKEEEMRRRKRKRKRKRKTKKKKKKKSRALSLRLRVRSCLGGGTVR

Radius of gyration: 42.45 Å; chains: 1; bounding box: 108×33×140 Å

Secondary structure (DSSP, 8-state):
-HHHHHHHHHHHHHHS-GGGHHHHHHHHTSSSPPPHHHHHHHHHHHHHHHHHHHHHTHHHHHHHHHHHHHHHHHHHHHHHTT--SS-TTSTTSTTSSTTSSSSSSSTT------------------S--SSSHHHHHHHHHHHHHHHHHHHHHHHHHHHHHHHHHHHHHHHHHHHHHHHHHHHHHHHHHHHHHHHHHHHHHHHHHHHHHHHS-----

pLDDT: mean 77.8, std 17.93, range [40.78, 98.19]

Foldseek 3Di:
DVVVQVVVVLVVLVPDDPLCVVVSVVQVPDPDRDDPVVSVVVVVVVVVVVVVVVVVCVVVVVVVVVVVVVVVVVVVVVVVVPDPDDDPPPPVPPVPVVVVVVVVVPPPDDDDDDDDDDDDDDDDDPDPPPPPVVVVVVVVVVVVVVVVVVVVVVVVVVVVVVVVVVVVVVVVVVVVVVVVVVVVVVVVVVVVVVVVVVVVVVVVVVVVVVVPPPPDD